Protein 4MYB (pdb70)

B-factor: mean 73.97, std 33.54, range [26.96, 177.29]

Sequence (217 aa):
SNKYVIIPAAGIGDIPKQYYKLNNGKTILDNTLVKFIDNPLFDKIFVAIFWNNSLYYNHDKIVVCNGGETRFNSVYNALNVIDERKNDDWVFVHDAARPCVSIDSIIDLYEQTKSSHSQAGILAVRAYETVKQVTKNIVVKTLARDNIWLAQTPQLSRLGQLEKAFDFCYSNNLVAKVTDEASALEMFGINPIVVECSKKNIKITTKDDLEYANWQL

Radius of gyration: 17.12 Å; Cα contacts (8 Å, |Δi|>4): 390; chains: 1; bounding box: 40×48×44 Å

Foldseek 3Di:
DAEEEEEAQADVCVDGQQLDLQPPRAGQLRLQVVVQVPDPNHQAYEYEDVAVPSDPDPDPRYDYYHHDPHRLRRVLRSLVPDPPADQQYKYWYAYSRFSQFDPVQVVQQCVVLVVDPLVKEFEWAFDPDWDFDDDPNHTDGTDDDDRGIGTHGRIMHRSNLLNVLSCVCVVVVVVVVDDDSQVSSVVVVGHHYYHYTDPLGDGPDDVVVSVSVVVSD

Nearest PDB structures (foldseek):
  4myb-assembly1_A-2  TM=1.004E+00  e=2.045E-49  Francisella tularensis
  3q7u-assembly1_B  TM=8.761E-01  e=1.052E-15  Mycobacterium tuberculosis H37Rv
  2xwn-assembly1_B  TM=8.816E-01  e=1.121E-15  Mycobacterium tuberculosis H37Rv
  2xwn-assembly1_A  TM=8.495E-01  e=4.626E-16  Mycobacterium tuberculosis H37Rv
  3okr-assembly2_D  TM=8.737E-01  e=1.024E-14  Mycobacterium tuberculosis H37Rv

Secondary structure (DSSP, 8-state):
--EEEEE---------GGG-B-SSS-BHHHHHHHHHHT-TT--EEEEE---TTS-S---TTEEEE---SSHHHHHHHHHHT-TT--TT-EEEE--TT-TT--HHHHHHHHHHHHTSSSSEEEEEEE--SPPEEEETTEEEEE--SSS-EEEEEEEEEEHHHHHHHHHHHHHTT-GGG--SHHHHHHHHT---EEEE--TT-----SSHHHHHHHHH-

Solvent-accessible surface area: 12546 Å² total; per-residue (Å²): 62,52,31,15,0,0,1,3,22,62,80,84,118,193,137,53,174,16,49,130,146,34,70,109,59,99,8,6,3,14,30,1,0,49,74,0,15,113,32,127,45,2,60,78,0,8,1,1,69,234,24,107,115,21,116,156,18,122,71,122,35,17,46,72,12,119,25,36,161,50,36,10,36,0,4,33,52,0,0,91,69,2,111,154,87,94,103,69,0,2,0,0,4,0,11,12,16,15,20,14,1,47,79,108,14,3,88,60,0,25,85,79,0,83,98,21,186,22,38,0,0,18,0,0,12,92,9,173,111,79,43,96,118,83,80,187,154,114,87,87,143,80,86,92,215,86,128,35,77,94,45,15,12,0,2,0,0,53,1,3,32,0,29,107,0,4,67,71,0,126,88,76,125,45,43,103,131,20,102,31,9,4,15,0,0,86,56,68,60,30,105,21,46,63,4,106,14,43,119,122,3,38,72,23,94,66,171,110,45,32,95,85,15,50,219,66,182

Structure (mmCIF, N/CA/C/O backbone):
data_4MYB
#
_entry.id   4MYB
#
_cell.length_a   200.409
_cell.length_b   200.409
_cell.length_c   200.409
_cell.angle_alpha   90.000
_cell.angle_beta   90.000
_cell.angle_gamma   90.000
#
_symmetry.space_group_name_H-M   'F 41 3 2'
#
loop_
_entity.id
_entity.type
_entity.pdbx_description
1 polymer '2-C-methyl-D-erythritol 4-phosphate cytidylyltransferase'
2 water water
#
loop_
_atom_site.group_PDB
_atom_site.id
_atom_site.type_symbol
_atom_site.label_atom_id
_atom_site.label_alt_id
_atom_site.label_comp_id
_atom_site.label_asym_id
_atom_site.label_entity_id
_atom_site.label_seq_id
_atom_site.pdbx_PDB_ins_code
_atom_site.Cartn_x
_atom_site.Cartn_y
_atom_site.Cartn_z
_atom_site.occupancy
_atom_site.B_iso_or_equiv
_atom_site.auth_seq_id
_atom_site.auth_comp_id
_atom_site.auth_asym_id
_atom_site.auth_atom_id
_atom_site.pdbx_PDB_model_num
ATOM 1 N N . SER A 1 2 ? -6.224 33.851 40.534 1.00 47.48 2 SER A N 1
ATOM 2 C CA . SER A 1 2 ? -7.411 33.158 40.081 1.00 42.44 2 SER A CA 1
ATOM 3 C C . SER A 1 2 ? -7.978 32.337 41.213 1.00 35.43 2 SER A C 1
ATOM 4 O O . SER A 1 2 ? -7.404 32.283 42.286 1.00 38.61 2 SER A O 1
ATOM 7 N N . ASN A 1 3 ? -9.118 31.703 40.964 1.00 56.52 3 ASN A N 1
ATOM 8 C CA . ASN A 1 3 ? -9.797 30.905 41.974 1.00 52.15 3 ASN A CA 1
ATOM 9 C C . ASN A 1 3 ? -9.421 29.443 41.853 1.00 45.40 3 ASN A C 1
ATOM 10 O O . ASN A 1 3 ? -9.135 28.974 40.761 1.00 41.58 3 ASN A O 1
ATOM 15 N N . LYS A 1 4 ? -9.419 28.730 42.973 1.00 45.44 4 LYS A N 1
ATOM 16 C CA . LYS A 1 4 ? -9.124 27.304 42.957 1.00 47.94 4 LYS A CA 1
ATOM 17 C C . LYS A 1 4 ? -10.367 26.468 43.318 1.00 50.20 4 LYS A C 1
ATOM 18 O O . LYS A 1 4 ? -10.919 26.564 44.427 1.00 51.07 4 LYS A O 1
ATOM 24 N N . TYR A 1 5 ? -10.800 25.640 42.374 1.00 44.56 5 TYR A N 1
ATOM 25 C CA . TYR A 1 5 ? -11.965 24.817 42.584 1.00 47.16 5 TYR A CA 1
ATOM 26 C C . TYR A 1 5 ? -11.581 23.369 42.669 1.00 48.55 5 TYR A C 1
ATOM 27 O O . TYR A 1 5 ? -10.655 22.932 42.001 1.00 49.70 5 TYR A O 1
ATOM 36 N N . VAL A 1 6 ? -12.295 22.631 43.507 1.00 48.15 6 VAL A N 1
ATOM 37 C CA . VAL A 1 6 ? -12.121 21.190 43.600 1.00 47.82 6 VAL A CA 1
ATOM 38 C C . VAL A 1 6 ? -13.417 20.520 43.185 1.00 50.59 6 VAL A C 1
ATOM 39 O O . VAL A 1 6 ? -14.494 20.879 43.660 1.00 55.95 6 VAL A O 1
ATOM 43 N N . ILE A 1 7 ? -13.319 19.563 42.280 1.00 50.61 7 ILE A N 1
ATOM 44 C CA . ILE A 1 7 ? -14.461 18.756 41.915 1.00 52.17 7 ILE A CA 1
ATOM 45 C C . ILE A 1 7 ? -14.250 17.369 42.455 1.00 58.04 7 ILE A C 1
ATOM 46 O O . ILE A 1 7 ? -13.238 16.714 42.178 1.00 59.57 7 ILE A O 1
ATOM 51 N N . ILE A 1 8 ? -15.215 16.919 43.232 1.00 60.07 8 ILE A N 1
ATOM 52 C CA . ILE A 1 8 ? -15.156 15.593 43.792 1.00 64.10 8 ILE A CA 1
ATOM 53 C C . ILE A 1 8 ? -16.341 14.822 43.228 1.00 68.67 8 ILE A C 1
ATOM 54 O O . ILE A 1 8 ? -17.502 15.125 43.541 1.00 70.37 8 ILE A O 1
ATOM 59 N N . PRO A 1 9 ? -16.053 13.854 42.342 1.00 68.09 9 PRO A N 1
ATOM 60 C CA . PRO A 1 9 ? -17.111 13.083 41.680 1.00 70.01 9 PRO A CA 1
ATOM 61 C C . PRO A 1 9 ? -17.639 11.935 42.536 1.00 72.12 9 PRO A C 1
ATOM 62 O O . PRO A 1 9 ? -16.905 11.404 43.375 1.00 67.76 9 PRO A O 1
ATOM 66 N N . ALA A 1 10 ? -18.917 11.611 42.300 1.00 87.61 10 ALA A N 1
ATOM 67 C CA . ALA A 1 10 ? -19.388 10.308 42.745 1.00 99.63 10 ALA A CA 1
ATOM 68 C C . ALA A 1 10 ? -19.072 9.307 41.640 1.00 99.87 10 ALA A C 1
ATOM 69 O O . ALA A 1 10 ? -18.973 9.682 40.469 1.00 83.52 10 ALA A O 1
ATOM 71 N N . ALA A 1 11 ? -18.905 8.040 42.003 1.00 113.55 11 ALA A N 1
ATOM 72 C CA . ALA A 1 11 ? -18.538 7.028 41.018 1.00 126.53 11 ALA A CA 1
ATOM 73 C C . ALA A 1 11 ? -19.004 5.630 41.408 1.00 133.78 11 ALA A C 1
ATOM 74 O O . ALA A 1 11 ? -18.803 5.185 42.537 1.00 132.12 11 ALA A O 1
ATOM 76 N N . GLY A 1 12 ? -19.632 4.946 40.457 1.00 145.52 12 GLY A N 1
ATOM 77 C CA . GLY A 1 12 ? -20.063 3.574 40.644 1.00 157.65 12 GLY A CA 1
ATOM 78 C C . GLY A 1 12 ? -19.795 2.774 39.384 1.00 165.35 12 GLY A C 1
ATOM 79 O O . GLY A 1 12 ? -20.076 1.576 39.317 1.00 169.10 12 GLY A O 1
ATOM 80 N N . ILE A 1 13 ? -19.244 3.455 38.382 1.00 165.20 13 ILE A N 1
ATOM 81 C CA . ILE A 1 13 ? -18.919 2.843 37.098 1.00 163.83 13 ILE A CA 1
ATOM 82 C C . ILE A 1 13 ? -17.729 1.889 37.214 1.00 160.07 13 ILE A C 1
ATOM 83 O O . ILE A 1 13 ? -16.779 2.160 37.950 1.00 154.97 13 ILE A O 1
ATOM 88 N N . GLY A 1 14 ? -17.781 0.770 36.492 1.00 159.03 14 GLY A N 1
ATOM 89 C CA . GLY A 1 14 ? -18.908 0.442 35.636 1.00 150.23 14 GLY A CA 1
ATOM 90 C C . GLY A 1 14 ? -18.525 0.365 34.170 1.00 132.25 14 GLY A C 1
ATOM 91 O O . GLY A 1 14 ? -17.873 1.265 33.638 1.00 108.18 14 GLY A O 1
ATOM 92 N N . ASP A 1 20 ? -28.279 2.683 45.825 1.00 124.24 20 ASP A N 1
ATOM 93 C CA . ASP A 1 20 ? -28.933 2.706 47.126 1.00 123.43 20 ASP A CA 1
ATOM 94 C C . ASP A 1 20 ? -28.154 3.608 48.089 1.00 122.02 20 ASP A C 1
ATOM 95 O O . ASP A 1 20 ? -28.461 4.796 48.222 1.00 122.33 20 ASP A O 1
ATOM 100 N N . ILE A 1 21 ? -27.144 3.044 48.750 1.00 120.88 21 ILE A N 1
ATOM 101 C CA . ILE A 1 21 ? -26.257 3.826 49.617 1.00 119.67 21 ILE A CA 1
ATOM 102 C C . ILE A 1 21 ? -24.812 3.769 49.130 1.00 117.03 21 ILE A C 1
ATOM 103 O O . ILE A 1 21 ? -24.107 2.787 49.390 1.00 115.51 21 ILE A O 1
ATOM 108 N N . PRO A 1 22 ? -24.369 4.826 48.426 1.00 116.41 22 PRO A N 1
ATOM 109 C CA . PRO A 1 22 ? -23.009 4.910 47.871 1.00 114.32 22 PRO A CA 1
ATOM 110 C C . PRO A 1 22 ? -21.915 4.579 48.901 1.00 115.04 22 PRO A C 1
ATOM 111 O O . PRO A 1 22 ? -22.061 4.911 50.083 1.00 117.97 22 PRO A O 1
ATOM 115 N N . LYS A 1 23 ? -20.840 3.928 48.450 1.00 112.30 23 LYS A N 1
ATOM 116 C CA . LYS A 1 23 ? -19.692 3.593 49.307 1.00 110.37 23 LYS A CA 1
ATOM 117 C C . LYS A 1 23 ? -19.137 4.799 50.054 1.00 106.99 23 LYS A C 1
ATOM 118 O O . LYS A 1 23 ? -18.394 4.638 51.024 1.00 94.00 23 LYS A O 1
ATOM 124 N N . GLN A 1 24 ? -19.492 5.993 49.578 1.00 103.47 24 GLN A N 1
ATOM 125 C CA . GLN A 1 24 ? -18.948 7.256 50.061 1.00 101.97 24 GLN A CA 1
ATOM 126 C C . GLN A 1 24 ? -19.690 7.766 51.294 1.00 103.02 24 GLN A C 1
ATOM 127 O O . GLN A 1 24 ? -19.440 8.865 51.770 1.00 100.90 24 GLN A O 1
ATOM 133 N N . TYR A 1 25 ? -20.620 6.975 51.806 1.00 108.52 25 TYR A N 1
ATOM 134 C CA . TYR A 1 25 ? -21.250 7.309 53.080 1.00 113.55 25 TYR A CA 1
ATOM 135 C C . TYR A 1 25 ? -20.816 6.297 54.137 1.00 118.48 25 TYR A C 1
ATOM 136 O O . TYR A 1 25 ? -21.577 5.944 55.034 1.00 121.56 25 TYR A O 1
ATOM 145 N N . TYR A 1 26 ? -19.562 5.866 54.019 1.00 118.85 26 TYR A N 1
ATOM 146 C CA . TYR A 1 26 ? -18.967 4.845 54.879 1.00 123.02 26 TYR A CA 1
ATOM 147 C C . TYR A 1 26 ? -18.111 5.447 56.001 1.00 123.80 26 TYR A C 1
ATOM 148 O O . TYR A 1 26 ? -17.018 5.954 55.747 1.00 120.93 26 TYR A O 1
ATOM 157 N N . LYS A 1 27 ? -18.611 5.376 57.237 1.00 126.07 27 LYS A N 1
ATOM 158 C CA . LYS A 1 27 ? -17.909 5.931 58.399 1.00 125.09 27 LYS A CA 1
ATOM 159 C C . LYS A 1 27 ? -16.789 4.983 58.813 1.00 127.52 27 LYS A C 1
ATOM 160 O O . LYS A 1 27 ? -17.039 3.918 59.374 1.00 132.48 27 LYS A O 1
ATOM 166 N N . LEU A 1 28 ? -15.556 5.382 58.508 1.00 126.96 28 LEU A N 1
ATOM 167 C CA . LEU A 1 28 ? -14.427 4.457 58.437 1.00 130.35 28 LEU A CA 1
ATOM 168 C C . LEU A 1 28 ? -13.682 4.231 59.729 1.00 136.85 28 LEU A C 1
ATOM 169 O O . LEU A 1 28 ? -13.560 3.107 60.203 1.00 145.12 28 LEU A O 1
ATOM 174 N N . ASN A 1 29 ? -13.123 5.306 60.251 1.00 134.43 29 ASN A N 1
ATOM 175 C CA . ASN A 1 29 ? -12.494 5.288 61.551 1.00 136.87 29 ASN A CA 1
ATOM 176 C C . ASN A 1 29 ? -12.763 6.648 62.158 1.00 138.97 29 ASN A C 1
ATOM 177 O O . ASN A 1 29 ? -12.720 7.656 61.450 1.00 138.43 29 ASN A O 1
ATOM 182 N N . ASN A 1 30 ? -13.070 6.665 63.452 1.00 141.44 30 ASN A N 1
ATOM 183 C CA . ASN A 1 30 ? -13.481 7.881 64.154 1.00 140.16 30 ASN A CA 1
ATOM 184 C C . ASN A 1 30 ? -14.872 8.349 63.724 1.00 136.36 30 ASN A C 1
ATOM 185 O O . ASN A 1 30 ? -15.204 9.536 63.819 1.00 115.61 30 ASN A O 1
ATOM 190 N N . GLY A 1 31 ? -15.684 7.401 63.261 1.00 133.27 31 GLY A N 1
ATOM 191 C CA . GLY A 1 31 ? -17.041 7.699 62.841 1.00 129.92 31 GLY A CA 1
ATOM 192 C C . GLY A 1 31 ? -16.998 8.737 61.756 1.00 120.95 31 GLY A C 1
ATOM 193 O O . GLY A 1 31 ? -17.845 9.627 61.665 1.00 118.71 31 GLY A O 1
ATOM 194 N N . LYS A 1 32 ? -15.963 8.618 60.941 1.00 116.37 32 LYS A N 1
ATOM 195 C CA . LYS A 1 32 ? -15.651 9.617 59.947 1.00 109.52 32 LYS A CA 1
ATOM 196 C C . LYS A 1 32 ? -15.852 9.032 58.554 1.00 108.84 32 LYS A C 1
ATOM 197 O O . LYS A 1 32 ? -15.079 8.184 58.094 1.00 100.21 32 LYS A O 1
ATOM 203 N N . THR A 1 33 ? -16.933 9.483 57.922 1.00 109.26 33 THR A N 1
ATOM 204 C CA . THR A 1 33 ? -17.349 9.054 56.594 1.00 107.76 33 THR A CA 1
ATOM 205 C C . THR A 1 33 ? -16.211 9.170 55.602 1.00 99.37 33 THR A C 1
ATOM 206 O O . THR A 1 33 ? -15.472 10.138 55.642 1.00 94.67 33 THR A O 1
ATOM 210 N N . ILE A 1 34 ? -16.070 8.172 54.734 1.00 98.77 34 ILE A N 1
ATOM 211 C CA . ILE A 1 34 ? -14.971 8.118 53.771 1.00 96.14 34 ILE A CA 1
ATOM 212 C C . ILE A 1 34 ? -14.925 9.379 52.883 1.00 93.52 34 ILE A C 1
ATOM 213 O O . ILE A 1 34 ? -13.857 9.913 52.590 1.00 87.28 34 ILE A O 1
ATOM 218 N N . LEU A 1 35 ? -16.094 9.873 52.499 1.00 96.13 35 LEU A N 1
ATOM 219 C CA . LEU A 1 35 ? -16.182 11.093 51.712 1.00 93.40 35 LEU A CA 1
ATOM 220 C C . LEU A 1 35 ? -15.811 12.317 52.553 1.00 94.69 35 LEU A C 1
ATOM 221 O O . LEU A 1 35 ? -15.087 13.213 52.093 1.00 91.63 35 LEU A O 1
ATOM 226 N N . ASP A 1 36 ? -16.304 12.350 53.787 1.00 97.53 36 ASP A N 1
ATOM 227 C CA . ASP A 1 36 ? -16.077 13.482 54.679 1.00 97.04 36 ASP A CA 1
ATOM 228 C C . ASP A 1 36 ? -14.591 13.659 55.023 1.00 93.63 36 ASP A C 1
ATOM 229 O O . ASP A 1 36 ? -14.076 14.788 55.066 1.00 93.18 36 ASP A O 1
ATOM 234 N N . ASN A 1 37 ? -13.900 12.545 55.239 1.00 91.90 37 ASN A N 1
ATOM 235 C CA . ASN A 1 37 ? -12.482 12.581 55.570 1.00 91.33 37 ASN A CA 1
ATOM 236 C C . ASN A 1 37 ? -11.670 13.161 54.439 1.00 90.46 37 ASN A C 1
ATOM 237 O O . ASN A 1 37 ? -10.590 13.709 54.655 1.00 89.86 37 ASN A O 1
ATOM 242 N N . THR A 1 38 ? -12.181 13.001 53.223 1.00 90.20 38 THR A N 1
ATOM 243 C CA . THR A 1 38 ? -11.511 13.516 52.045 1.00 84.94 38 THR A CA 1
ATOM 244 C C . THR A 1 38 ? -11.804 14.995 51.942 1.00 83.69 38 THR A C 1
ATOM 245 O O . THR A 1 38 ? -10.892 15.810 51.803 1.00 78.74 38 THR A O 1
ATOM 249 N N . LEU A 1 39 ? -13.086 15.335 52.039 1.00 87.18 39 LEU A N 1
ATOM 250 C CA . LEU A 1 39 ? -13.505 16.725 52.013 1.00 86.46 39 LEU A CA 1
ATOM 251 C C . LEU A 1 39 ? -12.730 17.557 53.017 1.00 88.45 39 LEU A C 1
ATOM 252 O O . LEU A 1 39 ? -12.537 18.733 52.800 1.00 86.09 39 LEU A O 1
ATOM 257 N N . VAL A 1 40 ? -12.281 16.942 54.107 1.00 92.12 40 VAL A N 1
ATOM 258 C CA . VAL A 1 40 ? -11.500 17.650 55.126 1.00 92.17 40 VAL A CA 1
ATOM 259 C C . VAL A 1 40 ? -10.262 18.379 54.597 1.00 87.65 40 VAL A C 1
ATOM 260 O O . VAL A 1 40 ? -10.071 19.562 54.875 1.00 89.36 40 VAL A O 1
ATOM 264 N N . LYS A 1 41 ? -9.429 17.687 53.829 1.00 81.99 41 LYS A N 1
ATOM 265 C CA . LYS A 1 41 ? -8.166 18.276 53.403 1.00 75.81 41 LYS A CA 1
ATOM 266 C C . LYS A 1 41 ? -8.347 19.494 52.498 1.00 69.66 41 LYS A C 1
ATOM 267 O O . LYS A 1 41 ? -7.444 20.324 52.378 1.00 65.70 41 LYS A O 1
ATOM 273 N N . PHE A 1 42 ? -9.518 19.608 51.878 1.00 67.90 42 PHE A N 1
ATOM 274 C CA . PHE A 1 42 ? -9.805 20.747 51.009 1.00 64.43 42 PHE A CA 1
ATOM 275 C C . PHE A 1 42 ? -10.657 21.788 51.715 1.00 67.64 42 PHE A C 1
ATOM 276 O O . PHE A 1 42 ? -10.563 22.970 51.423 1.00 66.11 42 PHE A O 1
ATOM 284 N N . ILE A 1 43 ? -11.494 21.345 52.645 1.00 73.43 43 ILE A N 1
ATOM 285 C CA . ILE A 1 43 ? -12.354 22.245 53.404 1.00 75.85 43 ILE A CA 1
ATOM 286 C C . ILE A 1 43 ? -11.477 23.152 54.254 1.00 76.09 43 ILE A C 1
ATOM 287 O O . ILE A 1 43 ? -11.611 24.375 54.217 1.00 75.89 43 ILE A O 1
ATOM 292 N N . ASP A 1 44 ? -10.560 22.534 54.997 1.00 78.52 44 ASP A N 1
ATOM 293 C CA . ASP A 1 44 ? -9.711 23.240 55.956 1.00 82.87 44 ASP A CA 1
ATOM 294 C C . ASP A 1 44 ? -8.490 23.867 55.292 1.00 80.37 44 ASP A C 1
ATOM 295 O O . ASP A 1 44 ? -7.531 24.232 55.973 1.00 82.32 44 ASP A O 1
ATOM 300 N N . ASN A 1 45 ? -8.513 23.992 53.968 1.00 74.87 45 ASN A N 1
ATOM 301 C CA . ASN A 1 45 ? -7.396 24.626 53.292 1.00 70.27 45 ASN A CA 1
ATOM 302 C C . ASN A 1 45 ? -7.757 25.855 52.452 1.00 67.90 45 ASN A C 1
ATOM 303 O O . ASN A 1 45 ? -8.445 25.755 51.435 1.00 67.76 45 ASN A O 1
ATOM 308 N N . PRO A 1 46 ? -7.264 27.024 52.879 1.00 64.27 46 PRO A N 1
ATOM 309 C CA . PRO A 1 46 ? -7.521 28.323 52.247 1.00 62.57 46 PRO A CA 1
ATOM 310 C C . PRO A 1 46 ? -7.056 28.419 50.785 1.00 56.93 46 PRO A C 1
ATOM 311 O O . PRO A 1 46 ? -7.393 29.392 50.116 1.00 56.97 46 PRO A O 1
ATOM 315 N N . LEU A 1 47 ? -6.306 27.437 50.300 1.00 52.91 47 LEU A N 1
ATOM 316 C CA . LEU A 1 47 ? -5.884 27.413 48.904 1.00 41.95 47 LEU A CA 1
ATOM 317 C C . LEU A 1 47 ? -7.076 27.114 48.004 1.00 46.61 47 LEU A C 1
ATOM 318 O O . LEU A 1 47 ? -7.118 27.519 46.852 1.00 44.31 47 LEU A O 1
ATOM 323 N N . PHE A 1 48 ? -8.054 26.393 48.530 1.00 50.41 48 PHE A N 1
ATOM 324 C CA . PHE A 1 48 ? -9.212 26.015 47.735 1.00 51.08 48 PHE A CA 1
ATOM 325 C C . PHE A 1 48 ? -10.398 26.928 48.049 1.00 55.42 48 PHE A C 1
ATOM 326 O O . PHE A 1 48 ? -10.758 27.124 49.211 1.00 59.23 48 PHE A O 1
ATOM 334 N N . ASP A 1 49 ? -10.998 27.490 47.007 1.00 54.46 49 ASP A N 1
ATOM 335 C CA . ASP A 1 49 ? -12.049 28.478 47.181 1.00 58.03 49 ASP A CA 1
ATOM 336 C C . ASP A 1 49 ? -13.426 27.831 47.292 1.00 62.12 49 ASP A C 1
ATOM 337 O O . ASP A 1 49 ? -14.245 28.219 48.139 1.00 66.82 49 ASP A O 1
ATOM 342 N N . LYS A 1 50 ? -13.681 26.851 46.432 1.00 60.13 50 LYS A N 1
ATOM 343 C CA . LYS A 1 50 ? -14.943 26.129 46.449 1.00 66.27 50 LYS A CA 1
ATOM 344 C C . LYS A 1 50 ? -14.692 24.677 46.119 1.00 64.69 50 LYS A C 1
ATOM 345 O O . LYS A 1 50 ? -13.752 24.349 45.395 1.00 60.06 50 LYS A O 1
ATOM 351 N N . ILE A 1 51 ? -15.545 23.815 46.659 1.00 68.55 51 ILE A N 1
ATOM 352 C CA . ILE A 1 51 ? -15.474 22.394 46.408 1.00 65.74 51 ILE A CA 1
ATOM 353 C C . ILE A 1 51 ? -16.818 21.953 45.863 1.00 67.04 51 ILE A C 1
ATOM 354 O O . ILE A 1 51 ? -17.854 22.217 46.462 1.00 69.10 51 ILE A O 1
ATOM 359 N N . PHE A 1 52 ? -16.803 21.298 44.712 1.00 65.15 52 PHE A N 1
ATOM 360 C CA . PHE A 1 52 ? -18.030 20.837 44.092 1.00 65.59 52 PHE A CA 1
ATOM 361 C C . PHE A 1 52 ? -18.136 19.338 44.294 1.00 69.18 52 PHE A C 1
ATOM 362 O O . PHE A 1 52 ? -17.331 18.571 43.760 1.00 62.58 52 PHE A O 1
ATOM 370 N N . VAL A 1 53 ? -19.111 18.938 45.104 1.00 72.67 53 VAL A N 1
ATOM 371 C CA . VAL A 1 53 ? -19.386 17.534 45.373 1.00 75.65 53 VAL A CA 1
ATOM 372 C C . VAL A 1 53 ? -20.590 17.101 44.540 1.00 77.91 53 VAL A C 1
ATOM 373 O O . VAL A 1 53 ? -21.697 17.610 44.718 1.00 81.29 53 VAL A O 1
ATOM 377 N N . ALA A 1 54 ? -20.370 16.173 43.617 1.00 76.18 54 ALA A N 1
ATOM 378 C CA . ALA A 1 54 ? -21.417 15.773 42.686 1.00 79.67 54 ALA A CA 1
ATOM 379 C C . ALA A 1 54 ? -21.937 14.365 42.969 1.00 82.55 54 ALA A C 1
ATOM 380 O O . ALA A 1 54 ? -21.148 13.439 43.153 1.00 80.95 54 ALA A O 1
ATOM 382 N N . ILE A 1 55 ? -23.262 14.210 43.012 1.00 87.96 55 ILE A N 1
ATOM 383 C CA . ILE A 1 55 ? -23.884 12.904 43.269 1.00 92.17 55 ILE A CA 1
ATOM 384 C C . ILE A 1 55 ? -25.123 12.660 42.411 1.00 93.43 55 ILE A C 1
ATOM 385 O O . ILE A 1 55 ? -25.808 13.606 42.013 1.00 94.27 55 ILE A O 1
ATOM 390 N N . PHE A 1 61 ? -30.035 12.714 47.646 1.00 135.76 61 PHE A N 1
ATOM 391 C CA . PHE A 1 61 ? -30.489 13.179 48.954 1.00 139.22 61 PHE A CA 1
ATOM 392 C C . PHE A 1 61 ? -29.303 13.523 49.861 1.00 137.31 61 PHE A C 1
ATOM 393 O O . PHE A 1 61 ? -28.909 12.723 50.712 1.00 139.13 61 PHE A O 1
ATOM 401 N N . TRP A 1 62 ? -28.752 14.721 49.682 1.00 132.87 62 TRP A N 1
ATOM 402 C CA . TRP A 1 62 ? -27.526 15.141 50.369 1.00 128.65 62 TRP A CA 1
ATOM 403 C C . TRP A 1 62 ? -27.779 15.928 51.666 1.00 126.43 62 TRP A C 1
ATOM 404 O O . TRP A 1 62 ? -26.850 16.147 52.457 1.00 121.76 62 TRP A O 1
ATOM 415 N N . ASN A 1 63 ? -29.028 16.346 51.877 1.00 130.04 63 ASN A N 1
ATOM 416 C CA . ASN A 1 63 ? -29.429 16.989 53.127 1.00 133.47 63 ASN A CA 1
ATOM 417 C C . ASN A 1 63 ? -28.857 16.187 54.275 1.00 135.66 63 ASN A C 1
ATOM 418 O O . ASN A 1 63 ? -28.177 16.715 55.158 1.00 134.86 63 ASN A O 1
ATOM 423 N N . ASN A 1 64 ? -29.105 14.885 54.194 1.00 131.20 64 ASN A N 1
ATOM 424 C CA . ASN A 1 64 ? -28.822 13.955 55.280 1.00 131.41 64 ASN A CA 1
ATOM 425 C C . ASN A 1 64 ? -27.692 12.964 54.965 1.00 129.65 64 ASN A C 1
ATOM 426 O O . ASN A 1 64 ? -27.783 11.779 55.288 1.00 131.60 64 ASN A O 1
ATOM 431 N N . SER A 1 65 ? -26.743 13.560 54.304 1.00 120.61 65 SER A N 1
ATOM 432 C CA . SER A 1 65 ? -25.470 12.868 54.117 1.00 126.10 65 SER A CA 1
ATOM 433 C C . SER A 1 65 ? -24.665 12.544 55.398 1.00 156.72 65 SER A C 1
ATOM 434 O O . SER A 1 65 ? -24.251 11.395 55.560 1.00 164.23 65 SER A O 1
ATOM 437 N N . LEU A 1 66 ? -24.439 13.500 56.311 1.00 167.42 66 LEU A N 1
ATOM 438 C CA . LEU A 1 66 ? -25.024 14.846 56.317 1.00 163.81 66 LEU A CA 1
ATOM 439 C C . LEU A 1 66 ? -24.005 15.954 56.557 1.00 153.87 66 LEU A C 1
ATOM 440 O O . LEU A 1 66 ? -24.312 17.135 56.382 1.00 150.39 66 LEU A O 1
ATOM 445 N N . TYR A 1 67 ? -22.790 15.563 56.934 1.00 140.02 67 TYR A N 1
ATOM 446 C CA . TYR A 1 67 ? -21.858 16.450 57.633 1.00 125.56 67 TYR A CA 1
ATOM 447 C C . TYR A 1 67 ? -21.592 17.823 57.004 1.00 131.78 67 TYR A C 1
ATOM 448 O O . TYR A 1 67 ? -21.008 18.694 57.652 1.00 132.16 67 TYR A O 1
ATOM 457 N N . TYR A 1 68 ? -22.020 18.029 55.764 1.00 137.15 68 TYR A N 1
ATOM 458 C CA . TYR A 1 68 ? -21.655 19.254 55.060 1.00 137.48 68 TYR A CA 1
ATOM 459 C C . TYR A 1 68 ? -22.763 19.964 54.284 1.00 138.90 68 TYR A C 1
ATOM 460 O O . TYR A 1 68 ? -23.170 19.530 53.207 1.00 147.24 68 TYR A O 1
ATOM 469 N N . ASN A 1 69 ? -23.285 21.047 54.872 1.00 124.93 69 ASN A N 1
ATOM 470 C CA . ASN A 1 69 ? -23.988 22.076 54.130 1.00 121.46 69 ASN A CA 1
ATOM 471 C C . ASN A 1 69 ? -23.119 23.309 54.290 1.00 119.69 69 ASN A C 1
ATOM 472 O O . ASN A 1 69 ? -23.593 24.428 54.479 1.00 122.55 69 ASN A O 1
ATOM 477 N N . HIS A 1 70 ? -21.817 23.055 54.206 1.00 114.41 70 HIS A N 1
ATOM 478 C CA . HIS A 1 70 ? -20.779 24.022 54.523 1.00 110.50 70 HIS A CA 1
ATOM 479 C C . HIS A 1 70 ? -20.655 25.133 53.484 1.00 103.58 70 HIS A C 1
ATOM 480 O O . HIS A 1 70 ? -21.022 24.952 52.325 1.00 98.94 70 HIS A O 1
ATOM 487 N N . ASP A 1 71 ? -20.143 26.279 53.928 1.00 104.80 71 ASP A N 1
ATOM 488 C CA . ASP A 1 71 ? -19.829 27.427 53.069 1.00 107.36 71 ASP A CA 1
ATOM 489 C C . ASP A 1 71 ? -19.103 27.085 51.756 1.00 100.93 71 ASP A C 1
ATOM 490 O O . ASP A 1 71 ? -19.563 27.446 50.671 1.00 99.06 71 ASP A O 1
ATOM 495 N N . LYS A 1 72 ? -17.966 26.404 51.854 1.00 96.08 72 LYS A N 1
ATOM 496 C CA . LYS A 1 72 ? -17.154 26.115 50.669 1.00 89.54 72 LYS A CA 1
ATOM 497 C C . LYS A 1 72 ? -17.771 25.056 49.772 1.00 86.69 72 LYS A C 1
ATOM 498 O O . LYS A 1 72 ? -17.378 24.915 48.608 1.00 82.80 72 LYS A O 1
ATOM 504 N N . ILE A 1 73 ? -18.735 24.319 50.318 1.00 84.93 73 ILE A N 1
ATOM 505 C CA . ILE A 1 73 ? -19.314 23.175 49.627 1.00 82.48 73 ILE A CA 1
ATOM 506 C C . ILE A 1 73 ? -20.492 23.534 48.728 1.00 84.82 73 ILE A C 1
ATOM 507 O O . ILE A 1 73 ? -21.454 24.160 49.162 1.00 89.42 73 ILE A O 1
ATOM 512 N N . VAL A 1 74 ? -20.398 23.121 47.470 1.00 82.56 74 VAL A N 1
ATOM 513 C CA . VAL A 1 74 ? -21.495 23.227 46.524 1.00 81.25 74 VAL A CA 1
ATOM 514 C C . VAL A 1 74 ? -21.807 21.835 46.008 1.00 81.44 74 VAL A C 1
ATOM 515 O O . VAL A 1 74 ? -20.922 21.146 45.507 1.00 76.36 74 VAL A O 1
ATOM 519 N N . VAL A 1 75 ? -23.061 21.415 46.127 1.00 88.37 75 VAL A N 1
ATOM 520 C CA . VAL A 1 75 ? -23.452 20.107 45.629 1.00 89.26 75 VAL A CA 1
ATOM 521 C C . VAL A 1 75 ? -23.970 20.232 44.204 1.00 89.30 75 VAL A C 1
ATOM 522 O O . VAL A 1 75 ? -24.533 21.260 43.830 1.00 91.06 75 VAL A O 1
ATOM 526 N N . CYS A 1 76 ? -23.768 19.198 43.397 1.00 87.91 76 CYS A N 1
ATOM 527 C CA . CYS A 1 76 ? -24.331 19.210 42.055 1.00 88.86 76 CYS A CA 1
ATOM 528 C C . CYS A 1 76 ? -24.619 17.804 41.561 1.00 89.32 76 CYS A C 1
ATOM 529 O O . CYS A 1 76 ? -24.270 16.816 42.212 1.00 88.96 76 CYS A O 1
ATOM 532 N N . ASN A 1 77 ? -25.259 17.720 40.403 1.00 89.95 77 ASN A N 1
ATOM 533 C CA . ASN A 1 77 ? -25.785 16.448 39.924 1.00 91.25 77 ASN A CA 1
ATOM 534 C C . ASN A 1 77 ? -24.744 15.586 39.233 1.00 86.58 77 ASN A C 1
ATOM 535 O O . ASN A 1 77 ? -24.242 15.943 38.163 1.00 79.90 77 ASN A O 1
ATOM 540 N N . GLY A 1 78 ? -24.417 14.455 39.854 1.00 90.71 78 GLY A N 1
ATOM 541 C CA . GLY A 1 78 ? -23.541 13.473 39.240 1.00 90.11 78 GLY A CA 1
ATOM 542 C C . GLY A 1 78 ? -24.173 12.893 37.988 1.00 92.90 78 GLY A C 1
ATOM 543 O O . GLY A 1 78 ? -25.373 13.058 37.756 1.00 96.83 78 GLY A O 1
ATOM 544 N N . GLY A 1 79 ? -23.378 12.213 37.170 1.00 89.89 79 GLY A N 1
ATOM 545 C CA . GLY A 1 79 ? -23.896 11.671 35.928 1.00 90.37 79 GLY A CA 1
ATOM 546 C C . GLY A 1 79 ? -23.652 10.185 35.742 1.00 91.02 79 GLY A C 1
ATOM 547 O O . GLY A 1 79 ? -23.123 9.5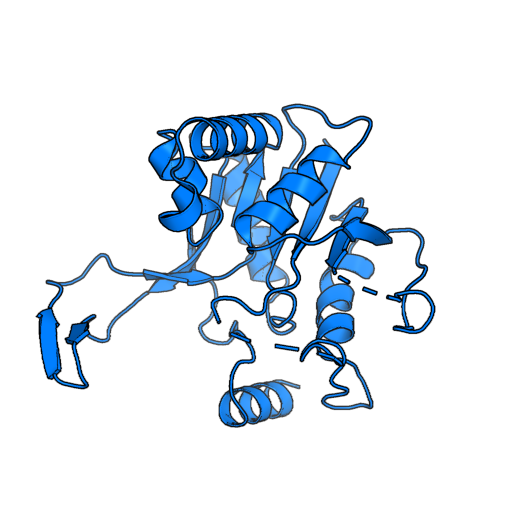04 36.635 1.00 89.23 79 GLY A O 1
ATOM 548 N N . GLU A 1 80 ? -24.037 9.684 34.570 1.00 94.49 80 GLU A N 1
ATOM 549 C CA . GLU A 1 80 ? -23.840 8.281 34.227 1.00 99.21 80 GLU A CA 1
ATOM 550 C C . GLU A 1 80 ? -22.409 7.820 34.515 1.00 93.16 80 GLU A C 1
ATOM 551 O O . GLU A 1 80 ? -22.193 6.712 34.989 1.00 96.34 80 GLU A O 1
ATOM 557 N N . THR A 1 81 ? -21.433 8.682 34.255 1.00 86.86 81 THR A N 1
ATOM 558 C CA . THR A 1 81 ? -20.037 8.317 34.451 1.00 68.70 81 THR A CA 1
ATOM 559 C C . THR A 1 81 ? -19.253 9.404 35.155 1.00 63.74 81 THR A C 1
ATOM 560 O O . THR A 1 81 ? -19.765 10.500 35.390 1.00 84.31 81 THR A O 1
ATOM 564 N N . ARG A 1 82 ? -17.998 9.099 35.479 1.00 65.40 82 ARG A N 1
ATOM 565 C CA . ARG A 1 82 ? -17.160 10.037 36.201 1.00 62.37 82 ARG A CA 1
ATOM 566 C C . ARG A 1 82 ? -16.989 11.292 35.356 1.00 59.53 82 ARG A C 1
ATOM 567 O O . ARG A 1 82 ? -17.105 12.413 35.860 1.00 58.16 82 ARG A O 1
ATOM 575 N N . PHE A 1 83 ? -16.736 11.072 34.067 1.00 59.72 83 PHE A N 1
ATOM 576 C CA . PHE A 1 83 ? -16.619 12.143 33.084 1.00 56.43 83 PHE A CA 1
ATOM 577 C C . PHE A 1 83 ? -17.799 13.082 33.200 1.00 53.14 83 PHE A C 1
ATOM 578 O O . PHE A 1 83 ? -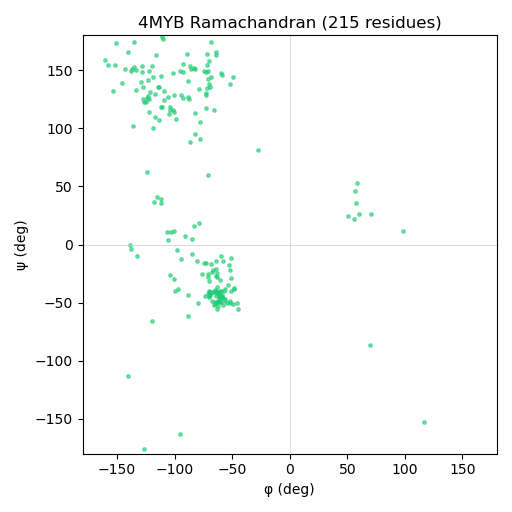17.621 14.289 33.314 1.00 51.01 83 PHE A O 1
ATOM 586 N N . ASN A 1 84 ? -19.000 12.514 33.179 1.00 57.40 84 ASN A N 1
ATOM 587 C CA . ASN A 1 84 ? -20.231 13.296 33.222 1.00 60.01 84 ASN A CA 1
ATOM 588 C C . ASN A 1 84 ? -20.425 14.060 34.510 1.00 67.42 84 ASN A C 1
ATOM 589 O O . ASN A 1 84 ? -20.900 15.185 34.494 1.00 66.05 84 ASN A O 1
ATOM 594 N N . SER A 1 85 ? -20.075 13.439 35.627 1.00 70.09 85 SER A N 1
ATOM 595 C CA . SER A 1 85 ? -20.167 14.106 36.909 1.00 71.70 85 SER A CA 1
ATOM 596 C C . SER A 1 85 ? -19.235 15.326 36.915 1.00 64.17 85 SER A C 1
ATOM 597 O O . SER A 1 85 ? -19.610 16.419 37.374 1.00 65.78 85 SER A O 1
ATOM 600 N N . VAL A 1 86 ? -18.032 15.155 36.376 1.00 55.70 86 VAL A N 1
ATOM 601 C CA . VAL A 1 86 ? -17.087 16.271 36.357 1.00 52.96 86 VAL A CA 1
ATOM 602 C C . VAL A 1 86 ? -17.558 17.358 35.381 1.00 54.54 86 VAL A C 1
ATOM 603 O O . VAL A 1 86 ? -17.455 18.548 35.675 1.00 54.36 86 VAL A O 1
ATOM 607 N N . TYR A 1 87 ? -18.076 16.938 34.230 1.00 55.30 87 TYR A N 1
ATOM 608 C CA . TYR A 1 87 ? -18.571 17.838 33.195 1.00 51.06 87 TYR A CA 1
ATOM 609 C C . TYR A 1 87 ? -19.646 18.701 33.807 1.00 58.63 87 TYR A C 1
ATOM 610 O O . TYR A 1 87 ? -19.603 19.924 33.721 1.00 60.27 87 TYR A O 1
ATOM 619 N N . ASN A 1 88 ? -20.611 18.047 34.437 1.00 57.21 88 ASN A N 1
ATOM 620 C CA . ASN A 1 88 ? -21.678 18.720 35.161 1.00 64.26 88 ASN A CA 1
ATOM 621 C C . ASN A 1 88 ? -21.157 19.749 36.163 1.00 63.66 88 ASN A C 1
ATOM 622 O O . ASN A 1 88 ? -21.597 20.910 36.191 1.00 66.88 88 ASN A O 1
ATOM 627 N N . ALA A 1 89 ? -20.220 19.310 36.990 1.00 60.86 89 ALA A N 1
ATOM 628 C CA . ALA A 1 89 ? -19.651 20.182 38.001 1.00 58.52 89 ALA A CA 1
ATOM 629 C C . ALA A 1 89 ? -18.995 21.427 37.377 1.00 56.51 89 ALA A C 1
ATOM 630 O O . ALA A 1 89 ? -19.173 22.538 37.876 1.00 57.98 89 ALA A O 1
ATOM 632 N N . LEU A 1 90 ? -18.253 21.237 36.289 1.00 55.54 90 LEU A N 1
ATOM 633 C CA . LEU A 1 90 ? -17.678 22.351 35.528 1.00 56.48 90 LEU A CA 1
ATOM 634 C C . LEU A 1 90 ? -18.771 23.313 35.076 1.00 65.69 90 LEU A C 1
ATOM 635 O O . LEU A 1 90 ? -18.667 24.525 35.261 1.00 65.14 90 LEU A O 1
ATOM 640 N N . ASN A 1 91 ? -19.825 22.752 34.490 1.00 73.70 91 ASN A N 1
ATOM 641 C CA . ASN A 1 91 ? -20.951 23.540 34.001 1.00 78.92 91 ASN A CA 1
ATOM 642 C C . ASN A 1 91 ? -21.694 24.265 35.113 1.00 81.15 91 ASN A C 1
ATOM 643 O O . ASN A 1 91 ? -22.468 25.181 34.844 1.00 88.59 91 ASN A O 1
ATOM 648 N N . VAL A 1 92 ? -21.443 23.881 36.368 1.00 75.63 92 VAL A N 1
ATOM 649 C CA . VAL A 1 92 ? -22.129 24.554 37.477 1.00 75.76 92 VAL A CA 1
ATOM 650 C C . VAL A 1 92 ? -21.289 25.648 38.156 1.00 75.80 92 VAL A C 1
ATOM 651 O O . VAL A 1 92 ? -21.761 26.333 39.063 1.00 80.19 92 VAL A O 1
ATOM 655 N N . ILE A 1 93 ? -20.062 25.793 37.741 1.00 74.04 93 ILE A N 1
ATOM 656 C CA . ILE A 1 93 ? -19.190 26.833 38.293 1.00 74.13 93 ILE A CA 1
ATOM 657 C C . ILE A 1 93 ? -19.517 28.196 37.688 1.00 79.71 93 ILE A C 1
ATOM 658 O O . ILE A 1 93 ? -18.955 28.574 36.664 1.00 76.10 93 ILE A O 1
ATOM 663 N N . ASP A 1 94 ? -20.411 28.940 38.328 1.00 91.02 94 ASP A N 1
ATOM 664 C CA . ASP A 1 94 ? -20.731 30.282 37.854 1.00 99.29 94 ASP A CA 1
ATOM 665 C C . ASP A 1 94 ? -19.546 31.210 38.107 1.00 97.38 94 ASP A C 1
ATOM 666 O O . ASP A 1 94 ? -18.694 30.928 38.959 1.00 96.38 94 ASP A O 1
ATOM 671 N N . GLU A 1 95 ? -19.486 32.301 37.348 1.00 98.31 95 GLU A N 1
ATOM 672 C CA . GLU A 1 95 ? -18.362 33.240 37.412 1.00 97.91 95 GLU A CA 1
ATOM 673 C C . GLU A 1 95 ? -17.001 32.574 37.162 1.00 85.34 95 GLU A C 1
ATOM 674 O O . GLU A 1 95 ? -15.958 33.098 37.562 1.00 83.69 95 GLU A O 1
ATOM 680 N N . ARG A 1 96 ? -17.013 31.422 36.501 1.00 76.46 96 ARG A N 1
ATOM 681 C CA . ARG A 1 96 ? -15.774 30.749 36.163 1.00 68.38 96 ARG A CA 1
ATOM 682 C C . ARG A 1 96 ? -15.010 31.540 35.115 1.00 65.78 96 ARG A C 1
ATOM 683 O O . ARG A 1 96 ? -15.608 32.169 34.242 1.00 70.58 96 ARG A O 1
ATOM 691 N N . LYS A 1 97 ? -13.685 31.514 35.236 1.00 59.44 97 LYS A N 1
ATOM 692 C CA . LYS A 1 97 ? -12.780 32.142 34.282 1.00 58.53 97 LYS A CA 1
ATOM 693 C C . LYS A 1 97 ? -11.790 31.127 33.686 1.00 53.90 97 LYS A C 1
ATOM 694 O O . LYS A 1 97 ? -11.383 30.160 34.349 1.00 52.73 97 LYS A O 1
ATOM 700 N N . ASN A 1 98 ? -11.389 31.368 32.443 1.00 52.14 98 ASN A N 1
ATOM 701 C CA . ASN A 1 98 ? -10.412 30.530 31.761 1.00 49.01 98 ASN A CA 1
ATOM 702 C C . ASN A 1 98 ? -9.151 30.241 32.580 1.00 46.38 98 ASN A C 1
ATOM 703 O O . ASN A 1 98 ? -8.629 29.130 32.511 1.00 46.89 98 ASN A O 1
ATOM 708 N N . ASP A 1 99 ? -8.676 31.224 33.348 1.00 43.11 99 ASP A N 1
ATOM 709 C CA . ASP A 1 99 ? -7.476 31.048 34.158 1.00 45.00 99 ASP A CA 1
ATOM 710 C C . ASP A 1 99 ? -7.714 30.547 35.592 1.00 41.81 99 ASP A C 1
ATOM 711 O O . ASP A 1 99 ? -6.775 30.487 36.383 1.00 39.75 99 ASP A O 1
ATOM 716 N N . ASP A 1 100 ? -8.940 30.169 35.938 1.00 42.03 100 ASP A N 1
ATOM 717 C CA . ASP A 1 100 ? -9.149 29.495 37.224 1.00 39.10 100 ASP A CA 1
ATOM 718 C C . ASP A 1 100 ? -8.501 28.102 37.210 1.00 37.58 100 ASP A C 1
ATOM 719 O O . ASP A 1 100 ? -8.012 27.645 36.175 1.00 37.20 100 ASP A O 1
ATOM 724 N N . TRP A 1 101 ? -8.505 27.428 38.356 1.00 34.73 101 TRP A N 1
ATOM 725 C CA . TRP A 1 101 ? -7.844 26.145 38.489 1.00 32.02 101 TRP A CA 1
ATOM 726 C C . TRP A 1 101 ? -8.851 25.131 38.944 1.00 32.53 101 TRP A C 1
ATOM 727 O O . TRP A 1 101 ? -9.681 25.430 39.793 1.00 38.07 101 TRP A O 1
ATOM 738 N N . VAL A 1 102 ? -8.754 23.920 38.413 1.00 30.94 102 VAL A N 1
ATOM 739 C CA . VAL A 1 102 ? -9.639 22.839 38.805 1.00 31.77 102 VAL A CA 1
ATOM 740 C C . VAL A 1 102 ? -8.779 21.653 39.228 1.00 32.96 102 VAL A C 1
ATOM 741 O O . VAL A 1 102 ? -7.921 21.195 38.460 1.00 32.23 102 VAL A O 1
ATOM 745 N N . PHE A 1 103 ? -8.978 21.208 40.467 1.00 34.23 103 PHE A N 1
ATOM 746 C CA . PHE A 1 103 ? -8.428 19.964 40.973 1.00 38.72 103 PHE A CA 1
ATOM 747 C C . PHE A 1 103 ? -9.581 18.977 41.002 1.00 45.10 103 PHE A C 1
ATOM 748 O O . PHE A 1 103 ? -10.532 19.178 41.737 1.00 52.19 103 PHE A O 1
ATOM 756 N N . VAL A 1 104 ? -9.513 17.921 40.207 1.00 44.05 104 VAL A N 1
ATOM 757 C CA . VAL A 1 104 ? -10.490 16.851 40.288 1.00 43.11 104 VAL A CA 1
ATOM 758 C C . VAL A 1 104 ? -9.889 15.806 41.195 1.00 43.96 104 VAL A C 1
ATOM 759 O O . VAL A 1 104 ? -8.736 15.391 40.993 1.00 41.20 104 VAL A O 1
ATOM 763 N N . HIS A 1 105 ? -10.649 15.391 42.202 1.00 44.89 105 HIS A N 1
ATOM 764 C CA . HIS A 1 105 ? -10.094 14.478 43.194 1.00 50.23 105 HIS A CA 1
ATOM 765 C C . HIS A 1 105 ? -11.029 13.305 43.509 1.00 59.24 105 HIS A C 1
ATOM 766 O O . HIS A 1 105 ? -12.248 13.431 43.413 1.00 62.03 105 HIS A O 1
ATOM 773 N N . ASP A 1 106 ? -10.452 12.163 43.874 1.00 63.90 106 ASP A N 1
ATOM 774 C CA . ASP A 1 106 ? -11.249 10.979 44.192 1.00 68.03 106 ASP A CA 1
ATOM 775 C C . ASP A 1 106 ? -11.951 11.149 45.535 1.00 64.10 106 ASP A C 1
ATOM 776 O O . ASP A 1 106 ? -11.305 11.441 46.546 1.00 63.59 106 ASP A O 1
ATOM 781 N N . ALA A 1 107 ? -13.268 10.913 45.549 1.00 59.34 107 ALA A N 1
ATOM 782 C CA . ALA A 1 107 ? -14.033 10.977 46.785 1.00 66.54 107 ALA A CA 1
ATOM 783 C C . ALA A 1 107 ? -13.427 10.125 47.902 1.00 70.04 107 ALA A C 1
ATOM 784 O O . ALA A 1 107 ? -13.710 10.361 49.075 1.00 74.71 107 ALA A O 1
ATOM 786 N N . ALA A 1 108 ? -12.590 9.111 47.488 1.00 65.58 108 ALA A N 1
ATOM 787 C CA . ALA A 1 108 ? -12.083 8.106 48.421 1.00 79.00 108 ALA A CA 1
ATOM 788 C C . ALA A 1 108 ? -10.569 8.095 48.564 1.00 81.44 108 ALA A C 1
ATOM 789 O O . ALA A 1 108 ? -9.950 7.036 48.725 1.00 84.46 108 ALA A O 1
ATOM 791 N N . ARG A 1 109 ? -9.972 9.277 48.512 1.00 80.14 109 ARG A N 1
ATOM 792 C CA . ARG A 1 109 ? -8.545 9.414 48.744 1.00 79.24 109 ARG A CA 1
ATOM 793 C C . ARG A 1 109 ? -8.272 10.400 49.856 1.00 82.83 109 ARG A C 1
ATOM 794 O O . ARG A 1 109 ? -7.634 11.419 49.628 1.00 81.96 109 ARG A O 1
ATOM 802 N N . PRO A 1 110 ? -8.739 10.112 51.074 1.00 88.71 110 PRO A N 1
ATOM 803 C CA . PRO A 1 110 ? -8.399 11.095 52.104 1.00 89.19 110 PRO A CA 1
ATOM 804 C C . PRO A 1 110 ? -6.958 10.932 52.621 1.00 89.77 110 PRO A C 1
ATOM 805 O O . PRO A 1 110 ? -6.630 11.451 53.686 1.00 92.88 110 PRO A O 1
ATOM 809 N N . CYS A 1 111 ? -6.111 10.234 51.868 1.00 67.56 111 CYS A N 1
ATOM 810 C CA . CYS A 1 111 ? -4.723 10.025 52.267 1.00 68.48 111 CYS A CA 1
ATOM 811 C C . CYS A 1 111 ? -3.716 10.855 51.474 1.00 65.50 111 CYS A C 1
ATOM 812 O O . CYS A 1 111 ? -2.502 10.700 51.657 1.00 67.01 111 CYS A O 1
ATOM 815 N N . VAL A 1 112 ? -4.199 11.718 50.584 1.00 58.26 112 VAL A N 1
ATOM 816 C CA . VAL A 1 112 ? -3.288 12.549 49.807 1.00 56.73 112 VAL A CA 1
ATOM 817 C C . VAL A 1 112 ? -2.641 13.569 50.731 1.00 58.82 112 VAL A C 1
ATOM 818 O O . VAL A 1 112 ? -3.323 14.161 51.560 1.00 61.64 112 VAL A O 1
ATOM 822 N N . SER A 1 113 ? -1.328 13.755 50.610 1.00 53.44 113 SER A N 1
ATOM 823 C CA . SER A 1 113 ? -0.622 14.725 51.458 1.00 54.62 113 SER A CA 1
ATOM 824 C C . SER A 1 113 ? -0.641 16.139 50.923 1.00 50.83 113 SER A C 1
ATOM 825 O O . SER A 1 113 ? -0.682 16.360 49.710 1.00 52.45 113 SER A O 1
ATOM 828 N N . ILE A 1 114 ? -0.573 17.091 51.847 1.00 59.83 114 ILE A N 1
ATOM 829 C CA . ILE A 1 114 ? -0.564 18.500 51.516 1.00 55.38 114 ILE A CA 1
ATOM 830 C C . ILE A 1 114 ? 0.646 18.839 50.648 1.00 52.81 114 ILE A C 1
ATOM 831 O O . ILE A 1 114 ? 0.500 19.526 49.652 1.00 51.96 114 ILE A O 1
ATOM 836 N N . ASP A 1 115 ? 1.825 18.339 51.013 1.00 49.36 115 ASP A N 1
ATOM 837 C CA . ASP A 1 115 ? 3.054 18.550 50.250 1.00 52.64 115 ASP A CA 1
ATOM 838 C C . ASP A 1 115 ? 2.888 18.203 48.781 1.00 51.11 115 ASP A C 1
ATOM 839 O O . ASP A 1 115 ? 3.425 18.882 47.895 1.00 52.51 115 ASP A O 1
ATOM 844 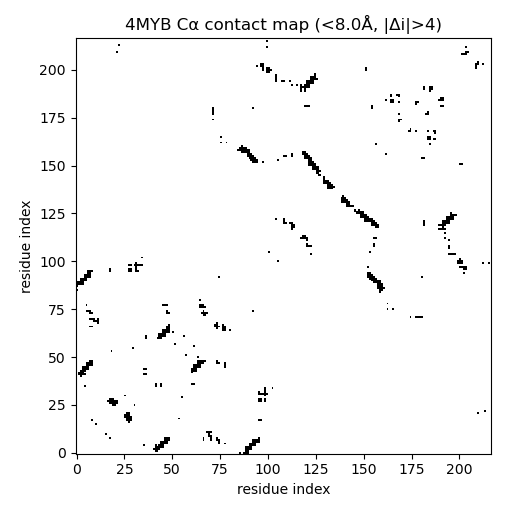N N . SER A 1 116 ? 2.166 17.119 48.523 1.00 47.72 116 SER A N 1
ATOM 845 C CA . SER A 1 116 ? 1.927 16.659 47.159 1.00 42.90 116 SER A CA 1
ATOM 846 C C . SER A 1 116 ? 1.011 17.601 46.423 1.00 37.20 116 SER A C 1
ATOM 847 O O . SER A 1 116 ? 1.252 17.936 45.261 1.00 38.30 116 SER A O 1
ATOM 850 N N . ILE A 1 117 ? -0.060 18.011 47.085 1.00 40.20 117 ILE A N 1
ATOM 851 C CA . ILE A 1 117 ? -0.975 18.931 46.446 1.00 40.95 117 ILE A CA 1
ATOM 852 C C . ILE A 1 117 ? -0.263 20.243 46.111 1.00 37.52 117 ILE A C 1
ATOM 853 O O . ILE A 1 117 ? -0.386 20.752 44.990 1.00 33.88 117 ILE A O 1
ATOM 858 N N . ILE A 1 118 ? 0.544 20.742 47.042 1.00 36.65 118 ILE A N 1
ATOM 859 C CA . ILE A 1 118 ? 1.318 21.974 46.815 1.00 44.29 118 ILE A CA 1
ATOM 860 C C . ILE A 1 118 ? 2.309 21.831 45.652 1.00 42.47 118 ILE A C 1
ATOM 861 O O . ILE A 1 118 ? 2.402 22.709 44.775 1.00 38.49 118 ILE A O 1
ATOM 866 N N . ASP A 1 119 ? 3.040 20.715 45.652 1.00 43.89 119 ASP A N 1
ATOM 867 C CA . ASP A 1 119 ? 3.987 20.416 44.592 1.00 43.26 119 ASP A CA 1
ATOM 868 C C . ASP A 1 119 ? 3.269 20.439 43.265 1.00 35.46 119 ASP A C 1
ATOM 869 O O . ASP A 1 119 ? 3.724 21.064 42.288 1.00 36.63 119 ASP A O 1
ATOM 874 N N . LEU A 1 120 ? 2.115 19.787 43.224 1.00 33.84 120 LEU A N 1
ATOM 875 C CA . LEU A 1 120 ? 1.328 19.710 41.987 1.00 31.50 120 LEU A CA 1
ATOM 876 C C . LEU A 1 120 ? 0.892 21.094 41.501 1.00 31.95 120 LEU A C 1
ATOM 877 O O . LEU A 1 120 ? 1.042 21.432 40.333 1.00 31.90 120 LEU A O 1
ATOM 882 N N . TYR A 1 121 ? 0.337 21.895 42.400 1.00 30.22 121 TYR A N 1
ATOM 883 C CA . TYR A 1 121 ? -0.125 23.204 42.011 1.00 27.93 121 TYR A CA 1
ATOM 884 C C . TYR A 1 121 ? 1.024 24.063 41.467 1.00 34.75 121 TYR A C 1
ATOM 885 O O . TYR A 1 121 ? 0.905 24.662 40.393 1.00 36.64 121 TYR A O 1
ATOM 894 N N . GLU A 1 122 ? 2.132 24.119 42.198 1.00 35.75 122 GLU A N 1
ATOM 895 C CA . GLU A 1 122 ? 3.254 24.971 41.799 1.00 38.35 122 GLU A CA 1
ATOM 896 C C . GLU A 1 122 ? 3.879 24.595 40.473 1.00 34.99 122 GLU A C 1
ATOM 897 O O . GLU A 1 122 ? 4.062 25.442 39.557 1.00 33.51 122 GLU A O 1
ATOM 903 N N . GLN A 1 123 ? 4.240 23.318 40.395 1.00 31.65 123 GLN A N 1
ATOM 904 C CA . GLN A 1 123 ? 4.855 22.814 39.179 1.00 31.53 123 GLN A CA 1
ATOM 905 C C . GLN A 1 123 ? 3.913 22.980 38.014 1.00 33.45 123 GLN A C 1
ATOM 906 O O . GLN A 1 123 ? 4.368 23.338 36.925 1.00 39.21 123 GLN A O 1
ATOM 912 N N . THR A 1 124 ? 2.614 22.738 38.222 1.00 30.86 124 THR A N 1
ATOM 913 C CA . THR A 1 124 ? 1.665 22.846 37.113 1.00 32.27 124 THR A CA 1
ATOM 914 C C . THR A 1 124 ? 1.563 24.293 36.660 1.00 32.69 124 THR A C 1
ATOM 915 O O . THR A 1 124 ? 1.525 24.588 35.461 1.00 34.47 124 THR A O 1
ATOM 919 N N . LYS A 1 125 ? 1.539 25.190 37.634 1.00 28.83 125 LYS A N 1
ATOM 920 C CA . LYS A 1 125 ? 1.452 26.621 37.377 1.00 31.08 125 LYS A CA 1
ATOM 921 C C . LYS A 1 125 ? 2.632 27.138 36.553 1.00 34.63 125 LYS A C 1
ATOM 922 O O . LYS A 1 125 ? 2.516 28.135 35.834 1.00 34.21 125 LYS A O 1
ATOM 928 N N . SER A 1 126 ? 3.798 26.518 36.684 1.00 34.69 126 SER A N 1
ATOM 929 C CA . SER A 1 126 ? 4.891 27.050 35.884 1.00 39.58 126 SER A CA 1
ATOM 930 C C . SER A 1 126 ? 5.156 26.230 34.602 1.00 45.08 126 SER A C 1
ATOM 931 O O . SER A 1 126 ? 6.165 26.429 33.916 1.00 47.76 126 SER A O 1
ATOM 934 N N . SER A 1 127 ? 4.243 25.323 34.268 1.00 40.98 127 SER A N 1
ATOM 935 C CA . SER A 1 127 ? 4.458 24.439 33.137 1.00 39.75 127 SER A CA 1
ATOM 936 C C . SER A 1 127 ? 3.930 25.048 31.856 1.00 42.37 127 SER A C 1
ATOM 937 O O . SER A 1 127 ? 3.150 26.005 31.880 1.00 41.41 127 SER A O 1
ATOM 940 N N . HIS A 1 128 ? 4.358 24.482 30.734 1.00 44.12 128 HIS A N 1
ATOM 941 C CA . HIS A 1 128 ? 3.812 24.889 29.445 1.00 47.96 128 HIS A CA 1
ATOM 942 C C . HIS A 1 128 ? 2.354 24.425 29.327 1.00 48.31 128 HIS A C 1
ATOM 943 O O . HIS A 1 128 ? 1.498 25.178 28.875 1.00 49.07 128 HIS A O 1
ATOM 950 N N . SER A 1 129 ? 2.093 23.186 29.749 1.00 48.89 129 SER A N 1
ATOM 951 C CA . SER A 1 129 ? 0.758 22.571 29.685 1.00 47.98 129 SER A CA 1
ATOM 952 C C . SER A 1 129 ? -0.306 23.305 30.459 1.00 39.54 129 SER A C 1
ATOM 953 O O . SER A 1 129 ? -1.441 23.359 30.022 1.00 34.66 129 SER A O 1
ATOM 956 N N . GLN A 1 130 ? 0.066 23.791 31.646 1.00 34.79 130 GLN A N 1
ATOM 957 C CA . GLN A 1 130 ? -0.902 24.232 32.653 1.00 32.99 130 GLN A CA 1
ATOM 958 C C . GLN A 1 130 ? -1.842 23.101 33.099 1.00 33.07 130 GLN A C 1
ATOM 959 O O . GLN A 1 130 ? -2.950 23.350 33.557 1.00 35.43 130 GLN A O 1
ATOM 965 N N . ALA A 1 131 ? -1.380 21.855 32.988 1.00 33.85 131 ALA A N 1
ATOM 966 C CA . ALA A 1 131 ? -2.111 20.700 33.517 1.00 31.45 131 ALA A CA 1
ATOM 967 C C . ALA A 1 131 ? -1.112 19.767 34.197 1.00 32.24 131 ALA A C 1
ATOM 968 O O . ALA A 1 131 ? 0.044 19.711 33.799 1.00 30.55 131 ALA A O 1
ATOM 970 N N . GLY A 1 132 ? -1.545 19.042 35.221 1.00 28.95 132 GLY A N 1
ATOM 971 C CA . GLY A 1 132 ? -0.640 18.143 35.887 1.00 30.96 132 GLY A CA 1
ATOM 972 C C . GLY A 1 132 ? -1.427 17.110 36.658 1.00 34.78 132 GLY A C 1
ATOM 973 O O . GLY A 1 132 ? -2.595 17.328 36.977 1.00 34.85 132 GLY A O 1
ATOM 974 N N . ILE A 1 133 ? -0.798 15.981 36.955 1.00 32.82 133 ILE A N 1
ATOM 975 C CA . ILE A 1 133 ? -1.482 14.951 37.711 1.00 35.02 133 ILE A CA 1
ATOM 976 C C . ILE A 1 133 ? -0.530 14.452 38.775 1.00 36.09 133 ILE A C 1
ATOM 977 O O . ILE A 1 133 ? 0.686 14.548 38.567 1.00 37.40 133 ILE A O 1
ATOM 982 N N . LEU A 1 134 ? -1.035 13.942 39.909 1.00 37.23 134 LEU A N 1
ATOM 983 C CA . LEU A 1 134 ? -0.096 13.299 40.825 1.00 39.51 134 LEU A CA 1
ATOM 984 C C . LEU A 1 134 ? 0.038 11.902 40.260 1.00 45.23 134 LEU A C 1
ATOM 985 O O . LEU A 1 134 ? -0.878 11.426 39.609 1.00 45.64 134 LEU A O 1
ATOM 990 N N . ALA A 1 135 ? 1.169 11.247 40.460 1.00 49.86 135 ALA A N 1
ATOM 991 C CA . ALA A 1 135 ? 1.335 9.900 39.908 1.00 55.17 135 ALA A CA 1
ATOM 992 C C . ALA A 1 135 ? 2.401 9.119 40.655 1.00 59.73 135 ALA A C 1
ATOM 993 O O . ALA A 1 135 ? 3.305 9.718 41.237 1.00 63.11 135 ALA A O 1
ATOM 995 N N . VAL A 1 136 ? 2.311 7.789 40.630 1.00 61.23 136 VAL A N 1
ATOM 996 C CA . VAL A 1 136 ? 3.390 6.975 41.192 1.00 61.88 136 VAL A CA 1
ATOM 997 C C . VAL A 1 136 ? 3.998 6.099 40.101 1.00 66.34 136 VAL A C 1
ATOM 998 O O . VAL A 1 136 ? 3.305 5.639 39.196 1.00 70.76 136 VAL A O 1
ATOM 1002 N N . ARG A 1 137 ? 5.300 5.885 40.161 1.00 72.65 137 ARG A N 1
ATOM 1003 C CA . ARG A 1 137 ? 5.974 5.181 39.093 1.00 70.45 137 ARG A CA 1
ATOM 1004 C C . ARG A 1 137 ? 5.619 3.697 39.142 1.00 61.79 137 ARG A C 1
ATOM 1005 O O . ARG A 1 137 ? 5.373 3.149 40.216 1.00 60.85 137 ARG A O 1
ATOM 1013 N N . ALA A 1 138 ? 5.577 3.046 37.984 1.00 61.39 138 ALA A N 1
ATOM 1014 C CA . ALA A 1 138 ? 5.248 1.621 37.959 1.00 65.29 138 ALA A CA 1
ATOM 1015 C C . ALA A 1 138 ? 6.505 0.812 37.725 1.00 63.10 138 ALA A C 1
ATOM 1016 O O . ALA A 1 138 ? 7.168 0.959 36.696 1.00 65.65 138 ALA A O 1
ATOM 1018 N N . TYR A 1 139 ? 6.842 -0.026 38.700 1.00 62.96 139 TYR A N 1
ATOM 1019 C CA . TYR A 1 139 ? 8.039 -0.858 38.621 1.00 65.61 139 TYR A CA 1
ATOM 1020 C C . TYR A 1 139 ? 7.621 -2.273 38.308 1.00 65.50 139 TYR A C 1
ATOM 1021 O O . TYR A 1 139 ? 8.375 -3.046 37.725 1.00 67.28 139 TYR A O 1
ATOM 1030 N N . GLU A 1 140 ? 6.397 -2.599 38.689 1.00 55.11 140 GLU A N 1
ATOM 1031 C CA . GLU A 1 140 ? 5.795 -3.857 38.305 1.00 59.49 140 GLU A CA 1
ATOM 1032 C C . GLU A 1 140 ? 5.413 -3.756 36.827 1.00 56.17 140 GLU A C 1
ATOM 1033 O O . GLU A 1 140 ? 5.131 -2.660 36.327 1.00 55.07 140 GLU A O 1
ATOM 1039 N N . THR A 1 141 ? 5.448 -4.890 36.129 1.00 55.35 141 THR A N 1
ATOM 1040 C CA . THR A 1 141 ? 5.083 -4.964 34.717 1.00 53.69 141 THR A CA 1
ATOM 1041 C C . THR A 1 141 ? 3.588 -4.811 34.548 1.00 53.23 141 THR A C 1
ATOM 1042 O O . THR A 1 141 ? 2.808 -5.431 35.274 1.00 52.57 141 THR A O 1
ATOM 1046 N N . VAL A 1 142 ? 3.184 -3.997 33.586 1.00 54.34 142 VAL A N 1
ATOM 1047 C CA . VAL A 1 142 ? 1.776 -3.794 33.304 1.00 54.87 142 VAL A CA 1
ATOM 1048 C C . VAL A 1 142 ? 1.324 -4.854 32.330 1.00 63.38 142 VAL A C 1
ATOM 1049 O O . VAL A 1 142 ? 1.918 -5.028 31.282 1.00 67.24 142 VAL A O 1
ATOM 1053 N N . LYS A 1 143 ? 0.286 -5.587 32.681 1.00 52.95 143 LYS A N 1
ATOM 1054 C CA . LYS A 1 143 ? -0.235 -6.591 31.773 1.00 51.81 143 LYS A CA 1
ATOM 1055 C C . LYS A 1 143 ? -1.637 -6.215 31.388 1.00 53.21 143 LYS A C 1
ATOM 1056 O O . LYS A 1 143 ? -2.289 -5.424 32.068 1.00 70.18 143 LYS A O 1
ATOM 1062 N N . GLN A 1 144 ? -2.118 -6.825 30.319 1.00 69.22 144 GLN A N 1
ATOM 1063 C CA . GLN A 1 144 ? -3.521 -6.760 29.992 1.00 53.98 144 GLN A CA 1
ATOM 1064 C C . GLN A 1 144 ? -4.078 -8.157 29.742 1.00 60.51 144 GLN A C 1
ATOM 1065 O O . GLN A 1 144 ? -3.430 -9.017 29.108 1.00 49.67 144 GLN A O 1
ATOM 1071 N N . VAL A 1 145 ? -5.298 -8.348 30.241 1.00 60.22 145 VAL A N 1
ATOM 1072 C CA . VAL A 1 145 ? -5.821 -9.659 30.559 1.00 57.83 145 VAL A CA 1
ATOM 1073 C C . VAL A 1 145 ? -7.235 -9.882 30.039 1.00 59.76 145 VAL A C 1
ATOM 1074 O O . VAL A 1 145 ? -8.094 -9.048 30.217 1.00 56.52 145 VAL A O 1
ATOM 1078 N N . THR A 1 146 ? -7.482 -11.017 29.404 1.00 58.57 146 THR A N 1
ATOM 1079 C CA . THR A 1 146 ? -8.834 -11.347 28.996 1.00 61.65 146 THR A CA 1
ATOM 1080 C C . THR A 1 146 ? -9.179 -12.706 29.572 1.00 60.17 146 THR A C 1
ATOM 1081 O O . THR A 1 146 ? -8.466 -13.682 29.324 1.00 56.51 146 THR A O 1
ATOM 1085 N N . LYS A 1 147 ? -10.255 -12.759 30.354 1.00 64.86 147 LYS A N 1
ATOM 1086 C CA . LYS A 1 147 ? -10.700 -13.997 30.987 1.00 68.71 147 LYS A CA 1
ATOM 1087 C C . LYS A 1 147 ? -9.627 -14.623 31.893 1.00 66.09 147 LYS A C 1
ATOM 1088 O O . LYS A 1 147 ? -9.303 -15.806 31.754 1.00 66.98 147 LYS A O 1
ATOM 1094 N N . ASN A 1 148 ? -9.087 -13.833 32.819 1.00 62.35 148 ASN A N 1
ATOM 1095 C CA . ASN A 1 148 ? -7.970 -14.238 33.648 1.00 59.12 148 ASN A CA 1
ATOM 1096 C C . ASN A 1 148 ? -6.729 -14.825 32.883 1.00 58.84 148 ASN A C 1
ATOM 1097 O O . ASN A 1 148 ? -5.934 -15.592 33.430 1.00 58.92 148 ASN A O 1
ATOM 1102 N N . ILE A 1 149 ? -6.600 -14.429 31.610 1.00 53.58 149 ILE A N 1
ATOM 1103 C CA . ILE A 1 149 ? -5.419 -14.805 30.842 1.00 53.27 149 ILE A CA 1
ATOM 1104 C C . ILE A 1 149 ? -4.654 -13.610 30.315 1.00 52.38 149 ILE A C 1
ATOM 1105 O O . ILE A 1 149 ? -5.260 -12.716 29.727 1.00 54.83 149 ILE A O 1
ATOM 1110 N N . VAL A 1 150 ? -3.339 -13.580 30.517 1.00 48.34 150 VAL A N 1
ATOM 1111 C CA . VAL A 1 150 ? -2.540 -12.456 30.063 1.00 49.52 150 VAL A CA 1
ATOM 1112 C C . VAL A 1 150 ? -2.529 -12.382 28.540 1.00 51.06 150 VAL A C 1
ATOM 1113 O O . VAL A 1 150 ? -2.025 -13.283 27.874 1.00 55.82 150 VAL A O 1
ATOM 1117 N N . VAL A 1 151 ? -3.088 -11.310 27.996 1.00 51.44 151 VAL A N 1
ATOM 1118 C CA . VAL A 1 151 ? -3.107 -11.142 26.552 1.00 57.02 151 VAL A CA 1
ATOM 1119 C C . VAL A 1 151 ? -1.975 -10.258 26.023 1.00 61.03 151 VAL A C 1
ATOM 1120 O O . VAL A 1 151 ? -1.423 -10.540 24.958 1.00 65.19 151 VAL A O 1
ATOM 1124 N N . LYS A 1 152 ? -1.628 -9.191 26.745 1.00 60.21 152 LYS A N 1
ATOM 1125 C CA . LYS A 1 152 ? -0.474 -8.370 26.342 1.00 61.42 152 LYS A CA 1
ATOM 1126 C C . LYS A 1 152 ? 0.370 -7.904 27.523 1.00 58.43 152 LYS A C 1
ATOM 1127 O O . LYS A 1 152 ? -0.062 -7.977 28.671 1.00 57.91 152 LYS A O 1
ATOM 1133 N N . THR A 1 153 ? 1.577 -7.423 27.222 1.00 60.11 153 THR A N 1
ATOM 1134 C CA . THR A 1 153 ? 2.524 -6.950 28.235 1.00 59.70 153 THR A CA 1
ATOM 1135 C C . THR A 1 153 ? 3.176 -5.655 27.773 1.00 64.13 15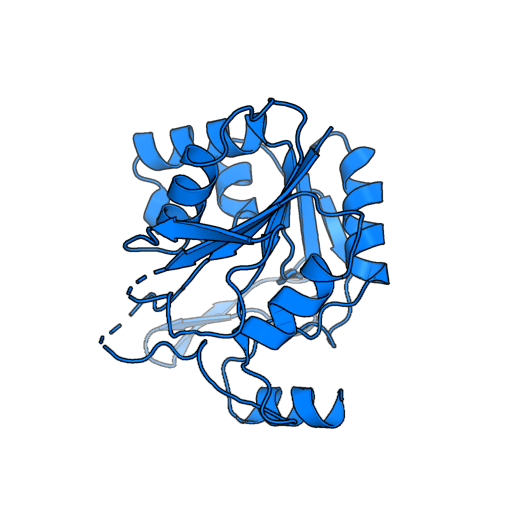3 THR A C 1
ATOM 1136 O O . THR A 1 153 ? 3.252 -5.411 26.572 1.00 68.47 153 THR A O 1
ATOM 1140 N N . LEU A 1 154 ? 3.587 -4.777 28.762 1.00 78.96 154 LEU A N 1
ATOM 1141 C CA . LEU A 1 154 ? 4.201 -3.485 28.453 1.00 85.83 154 LEU A CA 1
ATOM 1142 C C . LEU A 1 154 ? 5.706 -3.454 28.698 1.00 72.84 154 LEU A C 1
ATOM 1143 O O . LEU A 1 154 ? 6.179 -3.792 29.786 1.00 66.69 154 LEU A O 1
ATOM 1148 N N . ALA A 1 155 ? 6.451 -3.038 27.679 1.00 90.60 155 ALA A N 1
ATOM 1149 C CA . ALA A 1 155 ? 7.891 -2.883 27.811 1.00 95.31 155 ALA A CA 1
ATOM 1150 C C . ALA A 1 155 ? 8.199 -1.698 28.719 1.00 101.35 155 ALA A C 1
ATOM 1151 O O . ALA A 1 155 ? 7.559 -0.648 28.630 1.00 102.42 155 ALA A O 1
ATOM 1153 N N . ARG A 1 156 ? 9.184 -1.882 29.590 1.00 134.52 156 ARG A N 1
ATOM 1154 C CA . ARG A 1 156 ? 9.594 -0.871 30.554 1.00 133.19 156 ARG A CA 1
ATOM 1155 C C . ARG A 1 156 ? 10.144 0.372 29.830 1.00 137.02 156 ARG A C 1
ATOM 1156 O O . ARG A 1 156 ? 10.483 0.284 28.648 1.00 141.01 156 ARG A O 1
ATOM 1164 N N . ASP A 1 157 ? 10.245 1.522 30.504 1.00 132.83 157 ASP A N 1
ATOM 1165 C CA . ASP A 1 157 ? 9.965 1.683 31.932 1.00 137.84 157 ASP A CA 1
ATOM 1166 C C . ASP A 1 157 ? 9.194 2.955 32.260 1.00 131.88 157 ASP A C 1
ATOM 1167 O O . ASP A 1 157 ? 8.819 3.183 33.412 1.00 140.91 157 ASP A O 1
ATOM 1172 N N . ASN A 1 158 ? 8.952 3.779 31.248 1.00 116.22 158 ASN A N 1
ATOM 1173 C CA . ASN A 1 158 ? 8.248 5.040 31.441 1.00 101.66 158 ASN A CA 1
ATOM 1174 C C . ASN A 1 158 ? 6.769 4.848 31.753 1.00 89.41 158 ASN A C 1
ATOM 1175 O O . ASN A 1 158 ? 5.912 5.341 31.027 1.00 112.55 158 ASN A O 1
ATOM 1180 N N . ILE A 1 159 ? 6.468 4.143 32.839 1.00 64.08 159 ILE A N 1
ATOM 1181 C CA . ILE A 1 159 ? 5.084 3.824 33.175 1.00 75.59 159 ILE A CA 1
ATOM 1182 C C . ILE A 1 159 ? 4.705 4.324 34.565 1.00 60.70 159 ILE A C 1
ATOM 1183 O O . ILE A 1 159 ? 5.386 4.034 35.549 1.00 61.91 159 ILE A O 1
ATOM 1188 N N . TRP A 1 160 ? 3.593 5.079 34.702 1.00 58.82 160 TRP A N 1
ATOM 1189 C CA . TRP A 1 160 ? 3.111 5.576 35.969 1.00 65.07 160 TRP A CA 1
ATOM 1190 C C . TRP A 1 160 ? 1.634 5.201 36.126 1.00 55.95 160 TRP A C 1
ATOM 1191 O O . TRP A 1 160 ? 0.910 5.090 35.125 1.00 58.52 160 TRP A O 1
ATOM 1202 N N . LEU A 1 161 ? 1.199 4.971 37.365 1.00 56.52 161 LEU A N 1
ATOM 1203 C CA . LEU A 1 161 ? -0.215 4.928 37.672 1.00 55.40 161 LEU A CA 1
ATOM 1204 C C . LEU A 1 161 ? -0.639 6.330 38.112 1.00 51.75 161 LEU A C 1
ATOM 1205 O O . LEU A 1 161 ? -0.034 6.902 39.023 1.00 59.49 161 LEU A O 1
ATOM 1210 N N . ALA A 1 162 ? -1.669 6.868 37.460 1.00 50.28 162 ALA A N 1
ATOM 1211 C CA . ALA A 1 162 ? -2.178 8.198 37.750 1.00 46.31 162 ALA A CA 1
ATOM 1212 C C . ALA A 1 162 ? -2.942 8.240 39.065 1.00 54.87 162 ALA A C 1
ATOM 1213 O O . ALA A 1 162 ? -3.846 7.429 39.292 1.00 56.08 162 ALA A O 1
ATOM 1215 N N . GLN A 1 163 ? -2.596 9.208 39.911 1.00 49.69 163 GLN A N 1
ATOM 1216 C CA . GLN A 1 163 ? -3.361 9.487 41.111 1.00 55.38 163 GLN A CA 1
ATOM 1217 C C . GLN A 1 163 ? -3.893 10.907 41.076 1.00 60.52 163 GLN A C 1
ATOM 1218 O O . GLN A 1 163 ? -3.286 11.829 40.468 1.00 72.12 163 GLN A O 1
ATOM 1224 N N . THR A 1 164 ? -5.001 11.083 41.787 1.00 54.80 164 THR A N 1
ATOM 1225 C CA . THR A 1 164 ? -5.614 12.381 41.974 1.00 50.01 164 THR A CA 1
ATOM 1226 C C . THR A 1 164 ? -5.121 13.058 43.264 1.00 49.56 164 THR A C 1
ATOM 1227 O O . THR A 1 164 ? -4.675 12.384 44.192 1.00 46.62 164 THR A O 1
ATOM 1231 N N . PRO A 1 165 ? -5.187 14.403 43.331 1.00 46.77 165 PRO A N 1
ATOM 1232 C CA . PRO A 1 165 ? -5.745 15.359 42.366 1.00 43.22 165 PRO A CA 1
ATOM 1233 C C . PRO A 1 165 ? -5.120 15.359 40.970 1.00 42.67 165 PRO A C 1
ATOM 1234 O O . PRO A 1 165 ? -3.940 15.040 40.788 1.00 41.23 165 PRO A O 1
ATOM 1238 N N . GLN A 1 166 ? -5.968 15.657 39.992 1.00 37.35 166 GLN A N 1
ATOM 1239 C CA . GLN A 1 166 ? -5.509 16.040 38.678 1.00 35.41 166 GLN A CA 1
ATOM 1240 C C . GLN A 1 166 ? -5.920 17.485 38.472 1.00 39.86 166 GLN A C 1
ATOM 1241 O O . GLN A 1 166 ? -7.039 17.892 38.803 1.00 34.90 166 GLN A O 1
ATOM 1247 N N . LEU A 1 167 ? -4.998 18.275 37.943 1.00 36.31 167 LEU A N 1
ATOM 1248 C CA . LEU A 1 167 ? -5.151 19.705 37.986 1.00 33.04 167 LEU A CA 1
ATOM 1249 C C . LEU A 1 167 ? -5.001 20.352 36.610 1.00 32.32 167 LEU A C 1
ATOM 1250 O O . LEU A 1 167 ? -4.089 20.008 35.849 1.00 33.15 167 LEU A O 1
ATOM 1255 N N . SER A 1 168 ? -5.894 21.287 36.289 1.00 31.39 168 SER A N 1
ATOM 1256 C CA . SER A 1 168 ? -5.793 22.004 35.030 1.00 30.41 168 SER A CA 1
ATOM 1257 C C . SER A 1 168 ? -6.395 23.389 35.124 1.00 31.01 168 SER A C 1
ATOM 1258 O O . SER A 1 168 ? -7.258 23.636 35.960 1.00 36.56 168 SER A O 1
ATOM 1261 N N . ARG A 1 169 ? -5.929 24.302 34.275 1.00 32.00 169 ARG A N 1
ATOM 1262 C CA . ARG A 1 169 ? -6.594 25.586 34.133 1.00 35.25 169 ARG A CA 1
ATOM 1263 C C . ARG A 1 169 ? -8.008 25.250 33.699 1.00 38.61 169 ARG A C 1
ATOM 1264 O O . ARG A 1 169 ? -8.225 24.253 32.998 1.00 36.54 169 ARG A O 1
ATOM 1272 N N . LEU A 1 170 ? -8.973 26.050 34.134 1.00 42.47 170 LEU A N 1
ATOM 1273 C CA . LEU A 1 170 ? -10.372 25.732 33.898 1.00 44.61 170 LEU A CA 1
ATOM 1274 C C . LEU A 1 170 ? -10.734 25.777 32.420 1.00 42.50 170 LEU A C 1
ATOM 1275 O O . LEU A 1 170 ? -11.299 24.823 31.889 1.00 39.53 170 LEU A O 1
ATOM 1280 N N . GLY A 1 171 ? -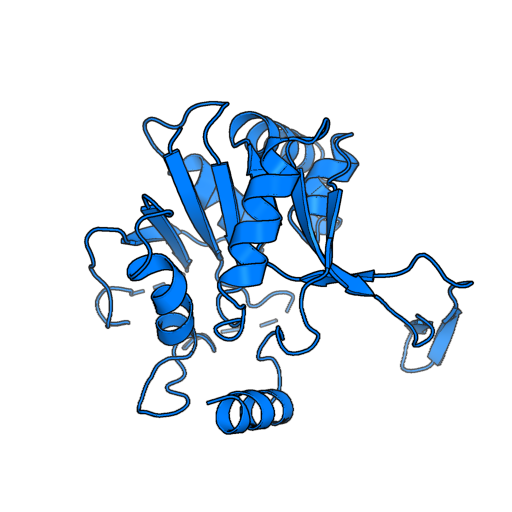10.410 26.890 31.768 1.00 41.82 171 GLY A N 1
ATOM 1281 C CA . GLY A 1 171 ? -10.830 27.101 30.396 1.00 45.06 171 GLY A CA 1
ATOM 1282 C C . GLY A 1 171 ? -10.473 25.934 29.497 1.00 44.69 171 GLY A C 1
ATOM 1283 O O . GLY A 1 171 ? -11.325 25.406 28.760 1.00 46.50 171 GLY A O 1
ATOM 1284 N N . GLN A 1 172 ? -9.218 25.500 29.585 1.00 40.01 172 GLN A N 1
ATOM 1285 C CA . GLN A 1 172 ? -8.745 24.465 28.694 1.00 36.90 172 GLN A CA 1
ATOM 1286 C C . GLN A 1 172 ? -9.394 23.153 29.078 1.00 37.72 172 GLN A C 1
ATOM 1287 O O . GLN A 1 172 ? -9.564 22.267 28.221 1.00 37.32 172 GLN A O 1
ATOM 1293 N N . LEU A 1 173 ? -9.791 23.036 30.349 1.00 33.58 173 LEU A N 1
ATOM 1294 C CA . LEU A 1 173 ? -10.360 21.770 30.814 1.00 35.65 173 LEU A CA 1
ATOM 1295 C C . LEU A 1 173 ? -11.763 21.630 30.232 1.00 39.73 173 LEU A C 1
ATOM 1296 O O . LEU A 1 173 ? -12.129 20.569 29.731 1.00 42.28 173 LEU A O 1
ATOM 1301 N N . GLU A 1 174 ? -12.524 22.721 30.278 1.00 38.63 174 GLU A N 1
ATOM 1302 C CA . GLU A 1 174 ? -13.842 22.769 29.670 1.00 41.53 174 GLU A CA 1
ATOM 1303 C C . GLU A 1 174 ? -13.780 22.538 28.173 1.00 38.34 174 GLU A C 1
ATOM 1304 O O . GLU A 1 174 ? -14.636 21.846 27.631 1.00 37.53 174 GLU A O 1
ATOM 1310 N N . LYS A 1 175 ? -12.789 23.120 27.498 1.00 36.74 175 LYS A N 1
ATOM 1311 C CA . LYS A 1 175 ? -12.671 22.868 26.071 1.00 35.06 175 LYS A CA 1
ATOM 1312 C C . LYS A 1 175 ? -12.377 21.394 25.783 1.00 38.59 175 LYS A C 1
ATOM 1313 O O . LYS A 1 175 ? -12.953 20.823 24.854 1.00 39.43 175 LYS A O 1
ATOM 1319 N N . ALA A 1 176 ? -11.504 20.768 26.576 1.00 36.61 176 ALA A N 1
ATOM 1320 C CA . ALA A 1 176 ? -11.208 19.339 26.373 1.00 33.83 176 ALA A CA 1
ATOM 1321 C C . ALA A 1 176 ? -12.443 18.500 26.616 1.00 37.31 176 ALA A C 1
ATOM 1322 O O . ALA A 1 176 ? -12.702 17.540 25.875 1.00 38.78 176 ALA A O 1
ATOM 1324 N N . PHE A 1 177 ? -13.205 18.851 27.653 1.00 35.09 177 PHE A N 1
ATOM 1325 C CA . PHE A 1 177 ? -14.413 18.098 27.966 1.00 35.09 177 PHE A CA 1
ATOM 1326 C C . PHE A 1 177 ? -15.463 18.252 26.880 1.00 35.84 177 PHE A C 1
ATOM 1327 O O . PHE A 1 177 ? -16.125 17.284 26.529 1.00 38.21 177 PHE A O 1
ATOM 1335 N N . ASP A 1 178 ? -15.614 19.463 26.356 1.00 36.33 178 ASP A N 1
ATOM 1336 C CA . ASP A 1 178 ? -16.565 19.713 25.282 1.00 38.58 178 ASP A CA 1
ATOM 1337 C C . ASP A 1 178 ? -16.111 18.920 24.077 1.00 36.82 178 ASP A C 1
ATOM 1338 O O . ASP A 1 178 ? -16.901 18.304 23.414 1.00 39.68 178 ASP A O 1
ATOM 1343 N N . PHE A 1 179 ? -14.822 18.958 23.793 1.00 34.81 179 PHE A N 1
ATOM 1344 C CA . PHE A 1 179 ? -14.278 18.217 22.672 1.00 36.32 179 PHE A CA 1
ATOM 1345 C C . PHE A 1 179 ? -14.563 16.708 22.789 1.00 39.81 179 PHE A C 1
ATOM 1346 O O . PHE A 1 179 ? -14.989 16.086 21.826 1.00 39.12 179 PHE A O 1
ATOM 1354 N N . CYS A 1 180 ? -14.342 16.130 23.967 1.00 39.87 180 CYS A N 1
ATOM 1355 C CA . CYS A 1 180 ? -14.554 14.697 24.173 1.00 39.77 180 CYS A CA 1
ATOM 1356 C C . CYS A 1 180 ? -16.018 14.318 24.141 1.00 43.72 180 CYS A C 1
ATOM 1357 O O . CYS A 1 180 ? -16.388 13.276 23.611 1.00 48.35 180 CYS A O 1
ATOM 1360 N N . TYR A 1 181 ? -16.849 15.151 24.741 1.00 42.14 181 TYR A N 1
ATOM 1361 C CA . TYR A 1 181 ? -18.264 14.902 24.708 1.00 40.98 181 TYR A CA 1
ATOM 1362 C C . TYR A 1 181 ? -18.752 14.968 23.257 1.00 42.05 181 TYR A C 1
ATOM 1363 O O . TYR A 1 181 ? -19.337 14.037 22.736 1.00 44.35 181 TYR A O 1
ATOM 1372 N N . SER A 1 182 ? -18.480 16.073 22.593 1.00 40.69 182 SER A N 1
ATOM 1373 C CA . SER A 1 182 ? -19.077 16.301 21.289 1.00 47.43 182 SER A CA 1
ATOM 1374 C C . SER A 1 182 ? -18.538 15.330 20.227 1.00 48.00 182 SER A C 1
ATOM 1375 O O . SER A 1 182 ? -19.160 15.152 19.189 1.00 49.01 182 SER A O 1
ATOM 1378 N N . ASN A 1 183 ? -17.405 14.682 20.511 1.00 49.33 183 ASN A N 1
ATOM 1379 C CA . ASN A 1 183 ? -16.836 13.657 19.623 1.00 48.22 183 ASN A CA 1
ATOM 1380 C C . ASN A 1 183 ? -17.049 12.216 20.084 1.00 50.22 183 ASN A C 1
ATOM 1381 O O . ASN A 1 183 ? -16.446 11.277 19.540 1.00 49.69 183 ASN A O 1
ATOM 1386 N N . ASN A 1 184 ? -17.898 12.050 21.091 1.00 51.01 184 ASN A N 1
ATOM 1387 C CA . ASN A 1 184 ? -18.216 10.730 21.621 1.00 48.40 184 ASN A CA 1
ATOM 1388 C C . ASN A 1 184 ? -16.972 9.951 22.081 1.00 47.92 184 ASN A C 1
ATOM 1389 O O . ASN A 1 184 ? -16.826 8.784 21.760 1.00 50.44 184 ASN A O 1
ATOM 1394 N N . LEU A 1 185 ? -16.077 10.606 22.823 1.00 45.10 185 LEU A N 1
ATOM 1395 C CA . LEU A 1 185 ? -14.855 9.965 23.300 1.00 46.49 185 LEU A CA 1
ATOM 1396 C C . LEU A 1 185 ? -14.958 9.687 24.784 1.00 46.55 185 LEU A C 1
ATOM 1397 O O . LEU A 1 185 ? -13.970 9.335 25.431 1.00 44.23 185 LEU A O 1
ATOM 1402 N N . VAL A 1 186 ? -16.162 9.860 25.315 1.00 47.94 186 VAL A N 1
ATOM 1403 C CA . VAL A 1 186 ? -16.405 9.743 26.744 1.00 50.44 186 VAL A CA 1
ATOM 1404 C C . VAL A 1 186 ? -16.031 8.375 27.304 1.00 55.24 186 VAL A C 1
ATOM 1405 O O . VAL A 1 186 ? -15.386 8.293 28.349 1.00 56.94 186 VAL A O 1
ATOM 1409 N N . ALA A 1 187 ? -16.411 7.301 26.619 1.00 51.23 187 ALA A N 1
ATOM 1410 C CA . ALA A 1 187 ? -16.099 5.973 27.109 1.00 65.54 187 ALA A CA 1
ATOM 1411 C C . ALA A 1 187 ? -14.589 5.732 27.135 1.00 68.49 187 ALA A C 1
ATOM 1412 O O . ALA A 1 187 ? -14.094 4.936 27.934 1.00 73.32 187 ALA A O 1
ATOM 1414 N N . LYS A 1 188 ? -13.859 6.419 26.262 1.00 64.93 188 LYS A N 1
ATOM 1415 C CA . LYS A 1 188 ? -12.415 6.250 26.198 1.00 65.53 188 LYS A CA 1
ATOM 1416 C C . LYS A 1 188 ? -11.772 7.074 27.311 1.00 59.46 188 LYS A C 1
ATOM 1417 O O . LYS A 1 188 ? -10.609 6.895 27.633 1.00 62.38 188 LYS A O 1
ATOM 1423 N N . VAL A 1 189 ? -12.542 7.977 27.913 1.00 55.22 189 VAL A N 1
ATOM 1424 C CA . VAL A 1 189 ? -12.012 8.832 28.967 1.00 43.04 189 VAL A CA 1
ATOM 1425 C C . VAL A 1 189 ? -11.941 8.069 30.276 1.00 58.69 189 VAL A C 1
ATOM 1426 O O . VAL A 1 189 ? -12.872 7.349 30.646 1.00 64.89 189 VAL A O 1
ATOM 1430 N N . THR A 1 190 ? -10.808 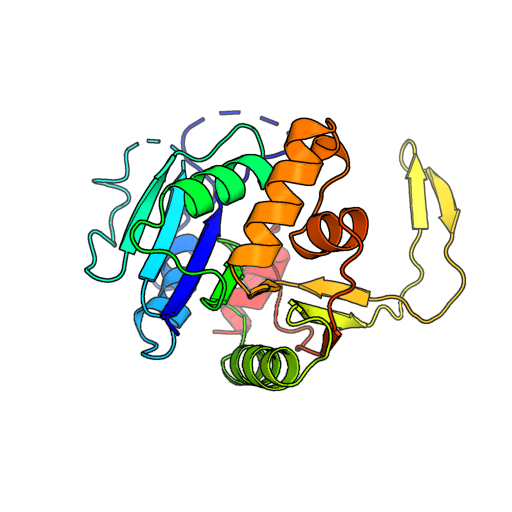8.188 30.956 1.00 53.77 190 THR A N 1
ATOM 1431 C CA . THR A 1 190 ? -10.632 7.520 32.233 1.00 54.20 190 THR A CA 1
ATOM 1432 C C . THR A 1 190 ? -10.372 8.570 33.324 1.00 52.03 190 THR A C 1
ATOM 1433 O O . THR A 1 190 ? -11.205 8.769 34.206 1.00 57.74 190 THR A O 1
ATOM 1437 N N . ASP A 1 191 ? -9.251 9.271 33.261 1.00 46.20 191 ASP A N 1
ATOM 1438 C CA . ASP A 1 191 ? -9.075 10.391 34.178 1.00 45.31 19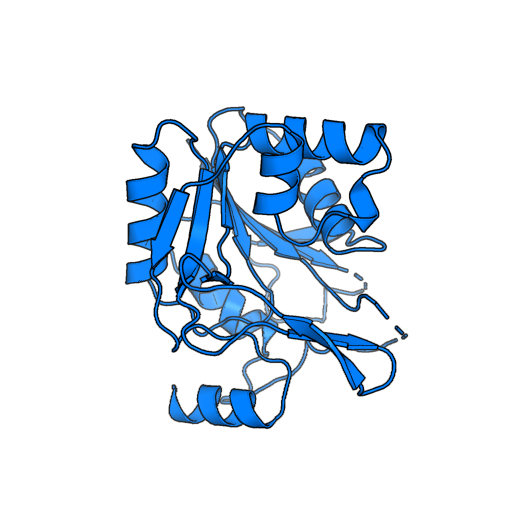1 ASP A CA 1
ATOM 1439 C C . ASP A 1 191 ? -9.117 11.701 33.436 1.00 41.17 191 ASP A C 1
ATOM 1440 O O . ASP A 1 191 ? -9.235 11.720 32.211 1.00 40.39 191 ASP A O 1
ATOM 1445 N N . GLU A 1 192 ? -8.993 12.793 34.189 1.00 41.46 192 GLU A N 1
ATOM 1446 C CA . GLU A 1 192 ? -8.986 14.136 33.646 1.00 37.74 192 GLU A CA 1
ATOM 1447 C C . GLU A 1 192 ? -7.866 14.294 32.612 1.00 40.14 192 GLU A C 1
ATOM 1448 O O . GLU A 1 192 ? -8.030 14.932 31.552 1.00 41.23 192 GLU A O 1
ATOM 1454 N N . ALA A 1 193 ? -6.716 13.698 32.910 1.00 40.83 193 ALA A N 1
ATOM 1455 C CA . ALA A 1 193 ? -5.577 13.851 32.019 1.00 40.32 193 ALA A CA 1
ATOM 1456 C C . ALA A 1 193 ? -5.899 13.247 30.660 1.00 39.55 193 ALA A C 1
ATOM 1457 O O . ALA A 1 193 ? -5.493 13.788 29.650 1.00 39.00 193 ALA A O 1
ATOM 1459 N N . SER A 1 194 ? -6.640 12.147 30.627 1.00 39.03 194 SER A N 1
ATOM 1460 C CA . SER A 1 194 ? -6.865 11.477 29.351 1.00 43.44 194 SER A CA 1
ATOM 1461 C C . SER A 1 194 ? -7.781 12.299 28.431 1.00 41.43 194 SER 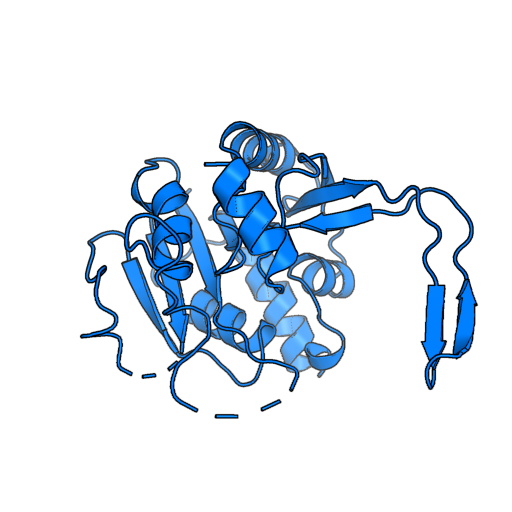A C 1
ATOM 1462 O O . SER A 1 194 ? -7.654 12.264 27.193 1.00 41.42 194 SER A O 1
ATOM 1465 N N . ALA A 1 195 ? -8.692 13.039 29.053 1.00 39.70 195 ALA A N 1
ATOM 1466 C CA . ALA A 1 195 ? -9.534 13.990 28.342 1.00 39.67 195 ALA A CA 1
ATOM 1467 C C . ALA A 1 195 ? -8.626 15.050 27.754 1.00 39.54 195 ALA A C 1
ATOM 1468 O O . ALA A 1 195 ? -8.731 15.368 26.572 1.00 40.47 195 ALA A O 1
ATOM 1470 N N . LEU A 1 196 ? -7.736 15.602 28.572 1.00 37.20 196 LEU A N 1
ATOM 1471 C CA . LEU A 1 196 ? -6.808 16.613 28.054 1.00 37.38 196 LEU A CA 1
ATOM 1472 C C . LEU A 1 196 ? -5.903 16.091 26.902 1.00 42.98 196 LEU A C 1
ATOM 1473 O O . LEU A 1 196 ? -5.716 16.763 25.882 1.00 42.22 196 LEU A O 1
ATOM 1478 N N . GLU A 1 197 ? -5.347 14.896 27.068 1.00 43.65 197 GLU A N 1
ATOM 1479 C CA . GLU A 1 197 ? -4.473 14.302 26.066 1.00 43.58 197 GLU A CA 1
ATOM 1480 C C . GLU A 1 197 ? -5.214 14.139 24.752 1.00 44.44 197 GLU A C 1
ATOM 1481 O O . GLU A 1 197 ? -4.670 14.470 23.696 1.00 45.62 197 GLU A O 1
ATOM 1487 N N . MET A 1 198 ? -6.457 13.660 24.802 1.00 43.82 198 MET A N 1
ATOM 1488 C CA . MET A 1 198 ? -7.217 13.525 23.556 1.00 44.55 198 MET A CA 1
ATOM 1489 C C . MET A 1 198 ? -7.458 14.886 22.905 1.00 42.31 198 MET A C 1
ATOM 1490 O O . MET A 1 198 ? -7.635 14.982 21.687 1.00 41.72 198 MET A O 1
ATOM 1495 N N . PHE A 1 199 ? -7.434 15.931 23.725 1.00 38.95 199 PHE A N 1
ATOM 1496 C CA . PHE A 1 199 ? -7.642 17.292 23.260 1.00 38.43 199 PHE A CA 1
ATOM 1497 C C . PHE A 1 199 ? -6.330 17.871 22.764 1.00 39.96 199 PHE A C 1
ATOM 1498 O O . PHE A 1 199 ? -6.296 18.950 22.182 1.00 44.14 199 PHE A O 1
ATOM 1506 N N . GLY A 1 200 ? -5.247 17.148 22.991 1.00 42.37 200 GLY A N 1
ATOM 1507 C CA . GLY A 1 200 ? -3.951 17.595 22.531 1.00 45.26 200 GLY A CA 1
ATOM 1508 C C . GLY A 1 200 ? -3.148 18.268 23.630 1.00 45.32 200 GLY A C 1
ATOM 1509 O O . GLY A 1 200 ? -2.118 18.893 23.357 1.00 47.58 200 GLY A O 1
ATOM 1510 N N . ILE A 1 201 ? -3.600 18.149 24.876 1.00 43.27 201 ILE A N 1
ATOM 1511 C CA . ILE A 1 201 ? -2.848 18.729 25.990 1.00 40.58 201 ILE A CA 1
ATOM 1512 C C . ILE A 1 201 ? -2.232 17.639 26.870 1.00 41.68 201 ILE A C 1
ATOM 1513 O O . ILE A 1 201 ? -2.935 16.807 27.432 1.00 44.64 201 ILE A O 1
ATOM 1518 N N . ASN A 1 202 ? -0.910 17.627 26.965 1.00 42.78 202 ASN A N 1
ATOM 1519 C CA . ASN A 1 202 ? -0.236 16.632 27.789 1.00 45.38 202 ASN A CA 1
ATOM 1520 C C . ASN A 1 202 ? 0.191 17.202 29.144 1.00 44.88 202 ASN A C 1
ATOM 1521 O O . ASN A 1 202 ? 1.045 18.085 29.212 1.00 43.07 202 ASN A O 1
ATOM 1526 N N . PRO A 1 203 ? -0.418 16.705 30.228 1.00 43.92 203 PRO A N 1
ATOM 1527 C CA . PRO A 1 203 ? -0.150 17.200 31.584 1.00 39.98 203 PRO A CA 1
ATOM 1528 C C . PRO A 1 203 ? 1.223 16.783 32.065 1.00 42.20 203 PRO A C 1
ATOM 1529 O O . PRO A 1 203 ? 1.707 15.719 31.664 1.00 42.95 203 PRO A O 1
ATOM 1533 N N . ILE A 1 204 ? 1.845 17.596 32.917 1.00 40.58 204 ILE A N 1
ATOM 1534 C CA . ILE A 1 204 ? 3.036 17.153 33.614 1.00 39.38 204 ILE A CA 1
ATOM 1535 C C . ILE A 1 204 ? 2.682 16.120 34.690 1.00 40.50 204 ILE A C 1
ATOM 1536 O O . ILE A 1 204 ? 1.515 15.978 35.096 1.00 40.58 204 ILE A O 1
ATOM 1541 N N . VAL A 1 205 ? 3.703 15.415 35.160 1.00 42.20 205 VAL A N 1
ATOM 1542 C CA . VAL A 1 205 ? 3.544 14.385 36.181 1.00 41.08 205 VAL A CA 1
ATOM 1543 C C . VAL A 1 205 ? 4.252 14.845 37.426 1.00 42.22 205 VAL A C 1
ATOM 1544 O O . VAL A 1 205 ? 5.358 15.393 37.364 1.00 45.47 205 VAL A O 1
ATOM 1548 N N . VAL A 1 206 ? 3.612 14.674 38.567 1.00 46.27 206 VAL A N 1
ATOM 1549 C CA . VAL A 1 206 ? 4.270 15.050 39.796 1.00 43.67 206 VAL A CA 1
ATOM 1550 C C . VAL A 1 206 ? 4.211 13.868 40.707 1.00 45.61 206 VAL A C 1
ATOM 1551 O O . VAL A 1 206 ? 3.128 13.340 40.965 1.00 52.49 206 VAL A O 1
ATOM 1555 N N . GLU A 1 207 ? 5.370 13.439 41.190 1.00 48.50 207 GLU A N 1
ATOM 1556 C CA . GLU A 1 207 ? 5.449 12.198 41.938 1.00 50.73 207 GLU A CA 1
ATOM 1557 C C . GLU A 1 207 ? 4.834 12.395 43.309 1.00 51.06 207 GLU A C 1
ATOM 1558 O O . GLU A 1 207 ? 5.305 13.220 44.064 1.00 57.99 207 GLU A O 1
ATOM 1564 N N . CYS A 1 208 ? 3.765 11.681 43.629 1.00 55.13 208 CYS A N 1
ATOM 1565 C CA . CYS A 1 208 ? 3.297 11.660 45.006 1.00 58.75 208 CYS A CA 1
ATOM 1566 C C . CYS A 1 208 ? 3.881 10.443 45.701 1.00 68.04 208 CYS A C 1
ATOM 1567 O O . CYS A 1 208 ? 4.845 9.839 45.210 1.00 72.70 208 CYS A O 1
ATOM 1570 N N . SER A 1 209 ? 3.300 10.083 46.838 1.00 69.28 209 SER A N 1
ATOM 1571 C CA . SER A 1 209 ? 3.769 8.923 47.581 1.00 73.22 209 SER A CA 1
ATOM 1572 C C . SER A 1 209 ? 2.842 7.755 47.321 1.00 71.00 209 SER A C 1
ATOM 1573 O O . SER A 1 209 ? 1.635 7.938 47.150 1.00 64.28 209 SER A O 1
ATOM 1576 N N . LYS A 1 210 ? 3.400 6.548 47.335 1.00 75.11 210 LYS A N 1
ATOM 1577 C CA . LYS A 1 210 ? 2.590 5.335 47.264 1.00 73.85 210 LYS A CA 1
ATOM 1578 C C . LYS A 1 210 ? 1.581 5.307 48.424 1.00 70.32 210 LYS A C 1
ATOM 1579 O O . LYS A 1 210 ? 0.632 4.534 48.412 1.00 71.71 210 LYS A O 1
ATOM 1585 N N . LYS A 1 211 ? 1.788 6.168 49.416 1.00 69.90 211 LYS A N 1
ATOM 1586 C CA . LYS A 1 211 ? 0.881 6.284 50.549 1.00 72.48 211 LYS A CA 1
ATOM 1587 C C . LYS A 1 211 ? -0.477 6.850 50.114 1.00 70.86 211 LYS A C 1
ATOM 1588 O O . LYS A 1 211 ? -1.497 6.634 50.776 1.00 69.18 211 LYS A O 1
ATOM 1594 N N . ASN A 1 212 ? -0.478 7.574 48.993 1.00 68.08 212 ASN A N 1
ATOM 1595 C CA . ASN A 1 212 ? -1.699 8.142 48.418 1.00 63.58 212 ASN A CA 1
ATOM 1596 C C . ASN A 1 212 ? -2.442 7.111 47.591 1.00 67.09 212 ASN A C 1
ATOM 1597 O O . ASN A 1 212 ? -2.150 6.933 46.396 1.00 62.05 212 ASN A O 1
ATOM 1602 N N . ILE A 1 213 ? -3.411 6.449 48.218 1.00 73.03 213 ILE A N 1
ATOM 1603 C CA . ILE A 1 213 ? -4.150 5.367 47.564 1.00 76.16 213 ILE A CA 1
ATOM 1604 C C . ILE A 1 213 ? -5.663 5.548 47.651 1.00 75.20 213 ILE A C 1
ATOM 1605 O O . ILE A 1 213 ? -6.162 6.185 48.577 1.00 66.30 213 ILE A O 1
ATOM 1610 N N . LYS A 1 214 ? -6.387 4.983 46.684 1.00 72.33 214 LYS A N 1
ATOM 1611 C CA . LYS A 1 214 ? -7.843 5.066 46.672 1.00 72.54 214 LYS A CA 1
ATOM 1612 C C . LYS A 1 214 ? -8.402 3.912 47.462 1.00 83.41 214 LYS A C 1
ATOM 1613 O O . LYS A 1 214 ? -7.902 2.788 47.372 1.00 86.54 214 LYS A O 1
ATOM 1619 N N . ILE A 1 215 ? -9.458 4.181 48.218 1.00 120.62 215 ILE A N 1
ATOM 1620 C CA . ILE A 1 215 ? -10.044 3.158 49.069 1.00 120.10 215 ILE A CA 1
ATOM 1621 C C . ILE A 1 215 ? -11.076 2.289 48.336 1.00 121.46 215 ILE A C 1
ATOM 1622 O O . ILE A 1 215 ? -12.275 2.580 48.333 1.00 122.13 215 ILE A O 1
ATOM 1627 N N . THR A 1 216 ? -10.575 1.220 47.716 1.00 108.73 216 THR A N 1
ATOM 1628 C CA . THR A 1 216 ? -11.396 0.263 46.975 1.00 115.74 216 THR A CA 1
ATOM 1629 C C . THR A 1 216 ? -11.684 -1.001 47.806 1.00 116.86 216 THR A C 1
ATOM 1630 O O . THR A 1 216 ? -12.801 -1.540 47.797 1.00 116.96 216 THR A O 1
ATOM 1634 N N . THR A 1 217 ? -10.675 -1.461 48.540 1.00 115.70 217 THR A N 1
ATOM 1635 C CA . THR A 1 217 ? -10.762 -2.739 49.240 1.00 116.70 217 THR A CA 1
ATOM 1636 C C . THR A 1 217 ? -10.832 -2.593 50.755 1.00 118.40 217 THR A C 1
ATOM 1637 O O . THR A 1 217 ? -10.757 -1.489 51.292 1.00 116.38 217 THR A O 1
ATOM 1641 N N . LYS A 1 218 ? -10.980 -3.720 51.441 1.00 122.44 218 LYS A N 1
ATOM 1642 C CA . LYS A 1 218 ? -10.879 -3.720 52.888 1.00 126.21 218 LYS A CA 1
ATOM 1643 C C . LYS A 1 218 ? -9.401 -3.624 53.286 1.00 126.87 218 LYS A C 1
ATOM 1644 O O . LYS A 1 218 ? -9.075 -3.123 54.363 1.00 117.95 218 LYS A O 1
ATOM 1650 N N . ASP A 1 219 ? -8.513 -4.080 52.400 1.00 116.85 219 ASP A N 1
ATOM 1651 C CA . ASP A 1 219 ? -7.064 -4.070 52.654 1.00 130.51 219 ASP A CA 1
ATOM 1652 C C . ASP A 1 219 ? -6.428 -2.674 52.715 1.00 126.40 219 ASP A C 1
ATOM 1653 O O . ASP A 1 219 ? -5.651 -2.368 53.636 1.00 116.46 219 ASP A O 1
ATOM 1658 N N . ASP A 1 220 ? -6.737 -1.836 51.725 1.00 120.27 220 ASP A N 1
ATOM 1659 C CA . ASP A 1 220 ? -6.262 -0.454 51.741 1.00 116.36 220 ASP A CA 1
ATOM 1660 C C . ASP A 1 220 ? -7.053 0.351 52.769 1.00 115.98 220 ASP A C 1
ATOM 1661 O O . ASP A 1 220 ? -6.649 1.437 53.150 1.00 110.90 220 ASP A O 1
ATOM 1666 N N . LEU A 1 221 ? -8.188 -0.180 53.208 1.00 116.85 221 LEU A N 1
ATOM 1667 C CA . LEU A 1 221 ? -8.921 0.424 54.309 1.00 118.09 221 LEU A CA 1
ATOM 1668 C C . LEU A 1 221 ? -8.090 0.217 55.576 1.00 120.02 221 LEU A C 1
ATOM 1669 O O . LEU A 1 221 ? -7.942 1.132 56.408 1.00 119.73 221 LEU A O 1
ATOM 1674 N N . GLU A 1 222 ? -7.535 -0.984 55.719 1.00 122.73 222 GLU A N 1
ATOM 1675 C CA . GLU A 1 222 ? -6.607 -1.230 56.816 1.00 125.35 222 GLU A CA 1
ATOM 1676 C C . GLU A 1 222 ? -5.412 -0.279 56.689 1.00 121.63 222 GLU A C 1
ATOM 1677 O O . GLU A 1 222 ? -5.061 0.410 57.652 1.00 119.11 222 GLU A O 1
ATOM 1683 N N . TYR A 1 223 ? -4.819 -0.209 55.494 1.00 116.29 223 TYR A N 1
ATOM 1684 C CA . TYR A 1 223 ? -3.690 0.697 55.262 1.00 115.07 223 TYR A CA 1
ATOM 1685 C C . TYR A 1 223 ? -4.036 2.113 55.651 1.00 115.72 223 TYR A C 1
ATOM 1686 O O . TYR A 1 223 ? -3.182 2.861 56.120 1.00 113.85 223 TYR A O 1
ATOM 1695 N N . ALA A 1 224 ? -5.296 2.474 55.437 1.00 114.84 224 ALA A N 1
ATOM 1696 C CA . ALA A 1 224 ? -5.774 3.816 55.707 1.00 114.25 224 ALA A CA 1
ATOM 1697 C C . ALA A 1 224 ? -5.814 4.044 57.207 1.00 113.94 224 ALA A C 1
ATOM 1698 O O . ALA A 1 224 ? -5.455 5.114 57.690 1.00 113.82 224 ALA A O 1
ATOM 1700 N N . ASN A 1 225 ? -6.247 3.037 57.955 1.00 132.46 225 ASN A N 1
ATOM 1701 C CA . ASN A 1 225 ? -6.287 3.192 59.403 1.00 118.81 225 ASN A CA 1
ATOM 1702 C C . ASN A 1 225 ? -4.894 3.239 60.038 1.00 128.78 225 ASN A C 1
ATOM 1703 O O . ASN A 1 225 ? -4.632 4.092 60.897 1.00 121.25 225 ASN A O 1
ATOM 1708 N N . TRP A 1 226 ? -3.995 2.349 59.610 1.00 120.75 226 TRP A N 1
ATOM 1709 C CA . TRP A 1 226 ? -2.625 2.388 60.130 1.00 162.42 226 TRP A CA 1
ATOM 1710 C C . TRP A 1 226 ? -1.947 3.670 59.654 1.00 163.05 226 TRP A C 1
ATOM 1711 O O . TRP A 1 226 ? -0.982 4.126 60.264 1.00 163.45 226 TRP A O 1
ATOM 1722 N N . GLN A 1 227 ? -2.468 4.238 58.562 1.00 165.15 227 GLN A N 1
ATOM 1723 C CA . GLN A 1 227 ? -2.024 5.538 58.038 1.00 167.97 227 GLN A CA 1
ATOM 1724 C C . GLN A 1 227 ? -2.351 6.655 59.023 1.00 175.23 227 GLN A C 1
ATOM 1725 O O . GLN A 1 227 ? -1.490 7.501 59.275 1.00 115.16 227 GLN A O 1
ATOM 1731 N N . LEU A 1 228 ? -3.615 6.671 59.483 1.00 66.43 228 LEU A N 1
ATOM 1732 C CA . LEU A 1 228 ? -4.095 7.299 60.749 1.00 69.68 228 LEU A CA 1
ATOM 1733 C C . LEU A 1 228 ? -5.354 8.172 60.620 1.00 68.77 228 LEU A C 1
ATOM 1734 O O . LEU A 1 228 ? -6.066 8.396 61.624 1.00 68.20 228 LEU A O 1
#

CATH classification: 3.90.550.10